Protein AF-A0A7U9MPV7-F1 (afdb_monomer_lite)

pLDDT: mean 78.68, std 13.9, range [36.34, 96.75]

Foldseek 3Di:
DDDPFDKDWDWDADPVRAIKIKIWTQADEDDPVNVVCCCCPPPNNPNPADWDWDDDDDDDDDPDHRTYMTIIGGDDQQFADPVPRHTDVVNVVVVLVVVLVVLVVQLVVLVVVLVVLQVVLVVCVVVVNNVVSVVSNVVRDPVSNVVSVVVNVVSPDDPVNVVVVVVVVVVVVVVVVVVVVVVVVVVVVVVVVVVVVVVVVVVVVVVPD

Radius of gyration: 36.29 Å; chains: 1; bounding box: 74×39×125 Å

Structure (mmCIF, N/CA/C/O backbone):
data_AF-A0A7U9MPV7-F1
#
_entry.id   AF-A0A7U9MPV7-F1
#
loop_
_atom_site.group_PDB
_atom_site.id
_atom_site.type_symbol
_atom_site.label_atom_id
_atom_site.label_alt_id
_atom_site.label_comp_id
_atom_site.label_asym_id
_atom_site.label_entity_id
_atom_site.label_seq_id
_atom_site.pdbx_PDB_ins_code
_atom_site.Cartn_x
_atom_site.Cartn_y
_atom_site.Cartn_z
_atom_site.occupancy
_atom_site.B_iso_or_equiv
_atom_site.auth_seq_id
_atom_site.auth_comp_id
_atom_site.auth_asym_id
_atom_site.auth_atom_id
_atom_site.pdbx_PDB_model_num
ATOM 1 N N . MET A 1 1 ? -8.892 25.957 40.495 1.00 36.34 1 MET A N 1
ATOM 2 C CA . MET A 1 1 ? -8.873 25.005 39.365 1.00 36.34 1 MET A CA 1
ATOM 3 C C . MET A 1 1 ? -9.305 23.658 39.923 1.00 36.34 1 MET A C 1
ATOM 5 O O . MET A 1 1 ? -8.669 23.204 40.865 1.00 36.34 1 MET A O 1
ATOM 9 N N . LYS A 1 2 ? -10.440 23.112 39.463 1.00 37.06 2 LYS A N 1
ATOM 10 C CA . LYS A 1 2 ? -10.963 21.802 39.897 1.00 37.06 2 LYS A CA 1
ATOM 11 C C . LYS A 1 2 ? -9.959 20.733 39.426 1.00 37.06 2 LYS A C 1
ATOM 13 O O . LYS A 1 2 ? -9.466 20.849 38.305 1.00 37.06 2 LYS A O 1
ATOM 18 N N . ALA A 1 3 ? -9.584 19.786 40.286 1.00 40.69 3 ALA A N 1
ATOM 19 C CA . ALA A 1 3 ? -8.724 18.669 39.885 1.00 40.69 3 ALA A CA 1
ATOM 20 C C . ALA A 1 3 ? -9.390 17.913 38.717 1.00 40.69 3 ALA A C 1
ATOM 22 O O . ALA A 1 3 ? -10.621 17.869 38.690 1.00 40.69 3 ALA A O 1
ATOM 23 N N . PRO A 1 4 ? -8.630 17.367 37.748 1.00 51.88 4 PRO A N 1
ATOM 24 C CA . PRO A 1 4 ? -9.229 16.567 36.687 1.00 51.88 4 PRO A CA 1
ATOM 25 C C . PRO A 1 4 ? -9.996 15.404 37.325 1.00 51.88 4 PRO A C 1
ATOM 27 O O . PRO A 1 4 ? -9.432 14.646 38.115 1.00 51.88 4 PRO A O 1
ATOM 30 N N . GLU A 1 5 ? -11.295 15.336 37.039 1.00 62.59 5 GLU A N 1
ATOM 31 C CA . GLU A 1 5 ? -12.202 14.314 37.561 1.00 62.59 5 GLU A CA 1
ATOM 32 C C . GLU A 1 5 ? -11.693 12.928 37.153 1.00 62.59 5 GLU A C 1
ATOM 34 O O . GLU A 1 5 ? -11.290 12.701 36.008 1.00 62.59 5 GLU A O 1
ATOM 39 N N . LYS A 1 6 ? -11.623 12.023 38.130 1.00 81.81 6 LYS A N 1
ATOM 40 C CA . LYS A 1 6 ? -10.971 10.725 37.987 1.00 81.81 6 LYS A CA 1
ATOM 41 C C . LYS A 1 6 ? -11.919 9.763 37.272 1.00 81.81 6 LYS A C 1
ATOM 43 O O . LYS A 1 6 ? -13.029 9.547 37.736 1.00 81.81 6 LYS A O 1
ATOM 48 N N . ILE A 1 7 ? -11.464 9.199 36.157 1.00 87.88 7 ILE A N 1
ATOM 49 C CA . ILE A 1 7 ? -12.150 8.090 35.485 1.00 87.88 7 ILE A CA 1
ATOM 50 C C . ILE A 1 7 ? -11.909 6.825 36.307 1.00 87.88 7 ILE A C 1
ATOM 52 O O . ILE A 1 7 ? -10.755 6.499 36.613 1.00 87.88 7 ILE A O 1
ATOM 56 N N . GLU A 1 8 ? -12.981 6.120 36.645 1.00 89.44 8 GLU A N 1
ATOM 57 C CA . GLU A 1 8 ? -12.922 4.787 37.239 1.00 89.44 8 GLU A CA 1
ATOM 58 C C . GLU A 1 8 ? -13.141 3.727 36.159 1.00 89.44 8 GLU A C 1
ATOM 60 O O . GLU A 1 8 ? -13.853 3.958 35.184 1.00 89.44 8 GLU A O 1
ATOM 65 N N . ALA A 1 9 ? -12.465 2.586 36.295 1.00 90.50 9 ALA A N 1
ATOM 66 C CA . ALA A 1 9 ? -12.463 1.533 35.288 1.00 90.50 9 ALA A CA 1
ATOM 67 C C . ALA A 1 9 ? -12.613 0.162 35.942 1.00 90.50 9 ALA A C 1
ATOM 69 O O . ALA A 1 9 ? -11.810 -0.206 36.805 1.00 90.50 9 ALA A O 1
ATOM 70 N N . VAL A 1 10 ? -13.613 -0.600 35.503 1.00 91.94 10 VAL A N 1
ATOM 71 C CA . VAL A 1 10 ? -13.922 -1.939 36.016 1.00 91.94 10 VAL A CA 1
ATOM 72 C C . VAL A 1 10 ? -14.094 -2.906 34.851 1.00 91.94 10 VAL A C 1
ATOM 74 O O . VAL A 1 10 ? -14.727 -2.587 33.847 1.00 91.94 10 VAL A O 1
ATOM 77 N N . TRP A 1 11 ? -13.499 -4.091 34.982 1.00 91.69 11 TRP A N 1
ATOM 78 C CA . TRP A 1 11 ? -13.757 -5.202 34.071 1.00 91.69 11 TRP A CA 1
ATOM 79 C C . TRP A 1 11 ? -15.030 -5.926 34.500 1.00 91.69 11 TRP A C 1
ATOM 81 O O . TRP A 1 11 ? -15.150 -6.302 35.666 1.00 91.69 11 TRP A O 1
ATOM 91 N N . ASP A 1 12 ? -15.936 -6.138 33.555 1.00 90.81 12 ASP A N 1
ATOM 92 C CA . ASP A 1 12 ? -17.212 -6.825 33.748 1.00 90.81 12 ASP A CA 1
ATOM 93 C C . ASP A 1 12 ? -17.495 -7.769 32.562 1.00 90.81 12 ASP A C 1
ATOM 95 O O . ASP A 1 12 ? -16.683 -7.886 31.634 1.00 90.81 12 ASP A O 1
ATOM 99 N N . GLN A 1 13 ? -18.628 -8.466 32.591 1.00 87.00 13 GLN A N 1
ATOM 100 C CA . GLN A 1 13 ? -19.101 -9.327 31.512 1.00 87.00 13 GLN A CA 1
ATOM 101 C C . GLN A 1 13 ? -20.482 -8.891 31.024 1.00 87.00 13 GLN A C 1
ATOM 103 O O . GLN A 1 13 ? -21.370 -8.567 31.811 1.00 87.00 13 GLN A O 1
ATOM 108 N N . ASP A 1 14 ? -20.674 -8.893 29.705 1.00 83.38 14 ASP A N 1
ATOM 109 C CA . ASP A 1 14 ? -22.000 -8.685 29.127 1.00 83.38 14 ASP A CA 1
ATOM 110 C C . ASP A 1 14 ? -22.883 -9.947 29.246 1.00 83.38 14 ASP A C 1
ATOM 112 O O . ASP A 1 14 ? -22.459 -11.008 29.703 1.00 83.38 14 ASP A O 1
ATOM 116 N N . ALA A 1 15 ? -24.135 -9.852 28.790 1.00 81.44 15 ALA A N 1
ATOM 117 C CA . ALA A 1 15 ? -25.084 -10.971 28.809 1.00 81.44 15 ALA A CA 1
ATOM 118 C C . ALA A 1 15 ? -24.680 -12.182 27.934 1.00 81.44 15 ALA A C 1
ATOM 120 O O . ALA A 1 15 ? -25.372 -13.199 27.954 1.00 81.44 15 ALA A O 1
ATOM 121 N N . HIS A 1 16 ? -23.611 -12.069 27.143 1.00 78.50 16 HIS A N 1
ATOM 122 C CA . HIS A 1 16 ? -23.072 -13.112 26.272 1.00 78.50 16 HIS A CA 1
ATOM 123 C C . HIS A 1 16 ? -21.675 -13.570 26.729 1.00 78.50 16 HIS A C 1
ATOM 125 O O . HIS A 1 16 ? -20.941 -14.155 25.933 1.00 78.50 16 HIS A O 1
ATOM 131 N N . ASP A 1 17 ? -21.304 -13.296 27.985 1.00 82.62 17 ASP A N 1
ATOM 132 C CA . ASP A 1 17 ? -20.004 -13.610 28.588 1.00 82.62 17 ASP A CA 1
ATOM 133 C C . ASP A 1 17 ? -18.800 -12.916 27.912 1.00 82.62 17 ASP A C 1
ATOM 135 O O . ASP A 1 17 ? -17.645 -13.312 28.108 1.00 82.62 17 ASP A O 1
ATOM 139 N N . ASN A 1 18 ? -19.026 -11.852 27.132 1.00 81.69 18 ASN A N 1
ATOM 140 C CA . ASN A 1 18 ? -17.938 -11.060 26.567 1.00 81.69 18 ASN A CA 1
ATOM 141 C C . ASN A 1 18 ? -17.334 -10.154 27.640 1.00 81.69 18 ASN A C 1
ATOM 143 O O . ASN A 1 18 ? -18.052 -9.453 28.350 1.00 81.69 18 ASN A O 1
ATOM 147 N N . SER A 1 19 ? -16.002 -10.108 27.699 1.00 85.94 19 SER A N 1
ATOM 148 C CA . SER A 1 19 ? -15.285 -9.188 28.586 1.00 85.94 19 SER A CA 1
ATOM 149 C C . SER A 1 19 ? -15.453 -7.740 28.119 1.00 85.94 19 SER A C 1
ATOM 151 O O . SER A 1 19 ? -15.096 -7.394 26.986 1.00 85.94 19 SER A O 1
ATOM 153 N N . ILE A 1 20 ? -15.973 -6.897 29.007 1.00 89.75 20 ILE A N 1
ATOM 154 C CA . ILE A 1 20 ? -16.192 -5.470 28.782 1.00 89.75 20 ILE A CA 1
ATOM 155 C C . ILE A 1 20 ? -15.434 -4.647 29.821 1.00 89.75 20 ILE A C 1
ATOM 157 O O . ILE A 1 20 ? -15.297 -5.028 30.981 1.00 89.75 20 ILE A O 1
ATOM 161 N N . LEU A 1 21 ? -14.934 -3.495 29.393 1.00 91.44 21 LEU A N 1
ATOM 162 C CA . LEU A 1 21 ? -14.358 -2.478 30.255 1.00 91.44 21 LEU A CA 1
ATOM 163 C C . LEU A 1 21 ? -15.383 -1.360 30.423 1.00 91.44 21 LEU A C 1
ATOM 165 O O . LEU A 1 21 ? -15.709 -0.657 29.465 1.00 91.44 21 LEU A O 1
ATOM 169 N N . VAL A 1 22 ? -15.879 -1.204 31.642 1.00 90.75 22 VAL A N 1
ATOM 170 C CA . VAL A 1 22 ? -16.811 -0.147 32.020 1.00 90.75 22 VAL A CA 1
ATOM 171 C C . VAL A 1 22 ? -16.001 1.027 32.553 1.00 90.75 22 VAL A C 1
ATOM 173 O O . VAL A 1 22 ? -15.231 0.873 33.501 1.00 90.75 22 VAL A O 1
ATOM 176 N N . LEU A 1 23 ? -16.137 2.184 31.906 1.00 90.94 23 LEU A N 1
ATOM 177 C CA . LEU A 1 23 ? -15.537 3.443 32.331 1.00 90.94 23 LEU A CA 1
ATOM 178 C C . LEU A 1 23 ? -16.618 4.360 32.885 1.00 90.94 23 LEU A C 1
ATOM 180 O O . LEU A 1 23 ? -17.604 4.620 32.198 1.00 90.94 23 LEU A O 1
ATOM 184 N N . GLU A 1 24 ? -16.400 4.888 34.082 1.00 89.00 24 GLU A N 1
ATOM 185 C CA . GLU A 1 24 ? -17.351 5.750 34.782 1.00 89.00 24 GLU A CA 1
ATOM 186 C C . GLU A 1 24 ? -16.712 7.070 35.200 1.00 89.00 24 GLU A C 1
ATOM 188 O O . GLU A 1 24 ? -15.524 7.146 35.538 1.00 89.00 24 GLU A O 1
ATOM 193 N N . LYS A 1 25 ? -17.526 8.126 35.169 1.00 88.00 25 LYS A N 1
ATOM 194 C CA . LYS A 1 25 ? -17.175 9.458 35.652 1.00 88.00 25 LYS A CA 1
ATOM 195 C C . LYS A 1 25 ? -18.312 9.989 36.518 1.00 88.00 25 LYS A C 1
ATOM 197 O O . LYS A 1 25 ? -19.427 10.123 36.028 1.00 88.00 25 LYS A O 1
ATOM 202 N N . GLU A 1 26 ? -18.012 10.309 37.777 1.00 79.12 26 GLU A N 1
ATOM 203 C CA . GLU A 1 26 ? -19.007 10.740 38.777 1.00 79.12 26 GLU A CA 1
ATOM 204 C C . GLU A 1 26 ? -19.672 12.089 38.445 1.00 79.12 26 GLU A C 1
ATOM 206 O O . GLU A 1 26 ? -20.834 12.314 38.762 1.00 79.12 26 GLU A O 1
ATOM 211 N N . GLU A 1 27 ? -18.954 13.012 37.800 1.00 75.81 27 GLU A N 1
ATOM 212 C CA . GLU A 1 27 ? -19.493 14.309 37.386 1.00 75.81 27 GLU A CA 1
ATOM 213 C C . GLU A 1 27 ? -19.060 14.639 35.952 1.00 75.81 27 GLU A C 1
ATOM 215 O O . GLU A 1 27 ? -17.905 14.471 35.571 1.00 75.81 27 GLU A O 1
ATOM 220 N N . GLY A 1 28 ? -19.993 15.139 35.140 1.00 81.50 28 GLY A N 1
ATOM 221 C CA . GLY A 1 28 ? -19.718 15.526 33.756 1.00 81.50 28 GLY A CA 1
ATOM 222 C C . GLY A 1 28 ? -19.733 14.363 32.760 1.00 81.50 28 GLY A C 1
ATOM 223 O O . GLY A 1 28 ? -20.088 13.238 33.086 1.00 81.50 28 GLY A O 1
ATOM 224 N N . LYS A 1 29 ? -19.391 14.670 31.503 1.00 84.38 29 LYS A N 1
ATOM 225 C CA . LYS A 1 29 ? -19.388 13.701 30.397 1.00 84.38 29 LYS A CA 1
ATOM 226 C C . LYS A 1 29 ? -17.989 13.163 30.131 1.00 84.38 29 LYS A C 1
ATOM 228 O O . LYS A 1 29 ? -17.007 13.890 30.316 1.00 84.38 29 LYS A O 1
ATOM 233 N N . LEU A 1 30 ? -17.915 11.918 29.676 1.00 86.94 30 LEU A N 1
ATOM 234 C CA . LEU A 1 30 ? -16.704 11.316 29.141 1.00 86.94 30 LEU A CA 1
ATOM 235 C C . LEU A 1 30 ? -16.494 11.820 27.710 1.00 86.94 30 LEU A C 1
ATOM 237 O O . LEU A 1 30 ? -17.411 11.844 26.886 1.00 86.94 30 LEU A O 1
ATOM 241 N N . SER A 1 31 ? -15.271 12.235 27.397 1.00 87.75 31 SER A N 1
ATOM 242 C CA . SER A 1 31 ? -14.870 12.584 26.034 1.00 87.75 31 SER A CA 1
ATOM 243 C C . SER A 1 31 ? -13.912 11.552 25.442 1.00 87.75 31 SER A C 1
ATOM 245 O O . SER A 1 31 ? -13.123 10.923 26.149 1.00 87.75 31 SER A O 1
ATOM 247 N N . LEU A 1 32 ? -13.913 11.435 24.107 1.00 87.06 32 LEU A N 1
ATOM 248 C CA . LEU A 1 32 ? -12.986 10.559 23.375 1.00 87.06 32 LEU A CA 1
ATOM 249 C C . LEU A 1 32 ? -11.515 10.834 23.728 1.00 87.06 32 LEU A C 1
ATOM 251 O O . LEU A 1 32 ? -10.714 9.906 23.797 1.00 87.06 32 LEU A O 1
ATOM 255 N N . ALA A 1 33 ? -11.154 12.102 23.951 1.00 86.69 33 ALA A N 1
ATOM 256 C CA . ALA A 1 33 ? -9.789 12.493 24.290 1.00 86.69 33 ALA A CA 1
ATOM 257 C C . ALA A 1 33 ? -9.395 12.046 25.707 1.00 86.69 33 ALA A C 1
ATOM 259 O O . ALA A 1 33 ? -8.297 11.523 25.899 1.00 86.69 33 ALA A O 1
ATOM 260 N N . GLU A 1 34 ? -10.286 12.220 26.689 1.00 88.62 34 GLU A N 1
ATOM 261 C CA . GLU A 1 34 ? -10.054 11.774 28.069 1.00 88.62 34 GLU A CA 1
ATOM 262 C C . GLU A 1 34 ? -9.944 10.249 28.143 1.00 88.62 34 GLU A C 1
ATOM 264 O O . GLU A 1 34 ? -8.966 9.732 28.683 1.00 88.62 34 GLU A O 1
ATOM 269 N N . VAL A 1 35 ? -10.894 9.533 27.535 1.00 89.56 35 VAL A N 1
ATOM 270 C CA . VAL A 1 35 ? -10.900 8.065 27.490 1.00 89.56 35 VAL A CA 1
ATOM 271 C C . VAL A 1 35 ? -9.673 7.537 26.745 1.00 89.56 35 VAL A C 1
ATOM 273 O O . VAL A 1 35 ? -8.989 6.647 27.238 1.00 89.56 35 VAL A O 1
ATOM 276 N N . GLY A 1 36 ? -9.322 8.123 25.597 1.00 88.06 36 GLY A N 1
ATOM 277 C CA . GLY A 1 36 ? -8.139 7.722 24.834 1.00 88.06 36 GLY A CA 1
ATOM 278 C C . GLY A 1 36 ? -6.831 7.900 25.611 1.00 88.06 36 GLY A C 1
ATOM 279 O O . GLY A 1 36 ? -5.960 7.030 25.563 1.00 88.06 36 GLY A O 1
ATOM 280 N N . ASN A 1 37 ? -6.694 8.995 26.363 1.00 88.69 37 ASN A N 1
ATOM 281 C CA . ASN A 1 37 ? -5.541 9.204 27.239 1.00 88.69 37 ASN A CA 1
ATOM 282 C C . ASN A 1 37 ? -5.534 8.217 28.411 1.00 88.69 37 ASN A C 1
ATOM 284 O O . ASN A 1 37 ? -4.478 7.674 28.736 1.00 88.69 37 ASN A O 1
ATOM 288 N N . PHE A 1 38 ? -6.697 7.951 29.011 1.00 90.06 38 PHE A N 1
ATOM 289 C CA . PHE A 1 38 ? -6.831 6.981 30.092 1.00 90.06 38 PHE A CA 1
ATOM 290 C C . PHE A 1 38 ? -6.376 5.586 29.648 1.00 90.06 38 PHE A C 1
ATOM 292 O O . PHE A 1 38 ? -5.495 5.002 30.272 1.00 90.06 38 PHE A O 1
ATOM 299 N N . LEU A 1 39 ? -6.899 5.081 28.529 1.00 90.19 39 LEU A N 1
ATOM 300 C CA . LEU A 1 39 ? -6.560 3.746 28.025 1.00 90.19 39 LEU A CA 1
ATOM 301 C C . LEU A 1 39 ? -5.060 3.602 27.722 1.00 90.19 39 LEU A C 1
ATOM 303 O O . LEU A 1 39 ? -4.460 2.567 27.996 1.00 90.19 39 LEU A O 1
ATOM 307 N N . ARG A 1 40 ? -4.421 4.655 27.199 1.00 87.56 40 ARG A N 1
ATOM 308 C CA . ARG A 1 40 ? -2.994 4.618 26.842 1.00 87.56 40 ARG A CA 1
ATOM 309 C C . ARG A 1 40 ? -2.056 4.684 28.040 1.00 87.56 40 ARG A C 1
ATOM 311 O O . ARG A 1 40 ? -1.005 4.046 28.012 1.00 87.56 40 ARG A O 1
ATOM 318 N N . TYR A 1 41 ? -2.387 5.494 29.043 1.00 86.00 41 TYR A N 1
ATOM 319 C CA . TYR A 1 41 ? -1.405 5.922 30.043 1.00 86.00 41 TYR A CA 1
ATOM 320 C C . TYR A 1 41 ? -1.775 5.561 31.482 1.00 86.00 41 TYR A C 1
ATOM 322 O O . TYR A 1 41 ? -0.887 5.493 32.334 1.00 86.00 41 TYR A O 1
ATOM 330 N N . SER A 1 42 ? -3.049 5.309 31.782 1.00 84.50 42 SER A N 1
ATOM 331 C CA . SER A 1 42 ? -3.470 4.984 33.144 1.00 84.50 42 SER A CA 1
ATOM 332 C C . SER A 1 42 ? -2.954 3.620 33.583 1.00 84.50 42 SER A C 1
ATOM 334 O O . SER A 1 42 ? -2.798 2.700 32.779 1.00 84.50 42 SER A O 1
ATOM 336 N N . HIS A 1 43 ? -2.699 3.488 34.889 1.00 81.94 43 HIS A N 1
ATOM 337 C CA . HIS A 1 43 ? -2.315 2.226 35.526 1.00 81.94 43 HIS A CA 1
ATOM 338 C C . HIS A 1 43 ? -1.182 1.493 34.778 1.00 81.94 43 HIS A C 1
ATOM 340 O O . HIS A 1 43 ? -1.282 0.297 34.501 1.00 81.94 43 HIS A O 1
ATOM 346 N N . ASN A 1 44 ? -0.125 2.231 34.415 1.00 80.56 44 ASN A N 1
ATOM 347 C CA . ASN A 1 44 ? 1.046 1.745 33.673 1.00 80.56 44 ASN A CA 1
ATOM 348 C C . ASN A 1 44 ? 0.711 1.060 32.333 1.00 80.56 44 ASN A C 1
ATOM 350 O O . ASN A 1 44 ? 1.401 0.129 31.924 1.00 80.56 44 ASN A O 1
ATOM 354 N N . GLY A 1 45 ? -0.348 1.510 31.652 1.00 80.44 45 GLY A N 1
ATOM 355 C CA . GLY A 1 45 ? -0.756 0.970 30.354 1.00 80.44 45 GLY A CA 1
ATOM 356 C C . GLY A 1 45 ? -1.488 -0.372 30.435 1.00 80.44 45 GLY A C 1
ATOM 357 O O . GLY A 1 45 ? -1.611 -1.056 29.425 1.00 80.44 45 GLY A O 1
ATOM 358 N N . SER A 1 46 ? -1.992 -0.761 31.610 1.00 85.31 46 SER A N 1
ATOM 359 C CA . SER A 1 46 ? -2.770 -2.00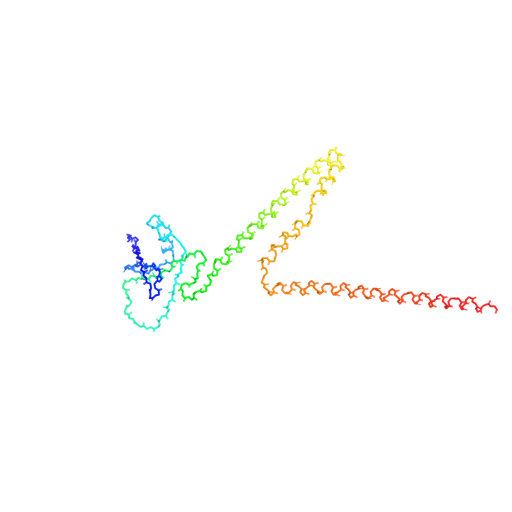2 31.784 1.00 85.31 46 SER A CA 1
ATOM 360 C C . SER A 1 46 ? -4.076 -2.039 30.980 1.00 85.31 46 SER A C 1
ATOM 362 O O . SER A 1 46 ? -4.574 -3.121 30.680 1.00 85.31 46 SER A O 1
ATOM 364 N N . PHE A 1 47 ? -4.596 -0.875 30.588 1.00 88.00 47 PHE A N 1
ATOM 365 C CA . PHE A 1 47 ? -5.772 -0.730 29.725 1.00 88.00 47 PHE A CA 1
ATOM 366 C C . PHE A 1 47 ? -5.412 -0.412 28.266 1.00 88.00 47 PHE A C 1
ATOM 368 O O . PHE A 1 47 ? -6.274 0.007 27.497 1.00 88.00 47 PHE A O 1
ATOM 375 N N . ASN A 1 48 ? -4.146 -0.568 27.869 1.00 87.94 48 ASN A N 1
ATOM 376 C CA . ASN A 1 48 ? -3.733 -0.294 26.498 1.00 87.94 48 ASN A CA 1
ATOM 377 C C . ASN A 1 48 ? -4.229 -1.408 25.563 1.00 87.94 48 ASN A C 1
ATOM 379 O O . ASN A 1 48 ? -4.009 -2.596 25.817 1.00 87.94 48 ASN A O 1
ATOM 383 N N . GLY A 1 49 ? -4.892 -1.022 24.476 1.00 86.75 49 GLY A N 1
ATOM 384 C CA . GLY A 1 49 ? -5.438 -1.946 23.490 1.00 86.75 49 GLY A CA 1
ATOM 385 C C . GLY A 1 49 ? -6.392 -1.276 22.507 1.00 86.75 49 GLY A C 1
ATOM 386 O O . GLY A 1 49 ? -6.630 -0.066 22.572 1.00 86.75 49 GLY A O 1
ATOM 387 N N . ASP A 1 50 ? -6.945 -2.095 21.616 1.00 84.75 50 ASP A N 1
ATOM 388 C CA . ASP A 1 50 ? -8.006 -1.699 20.696 1.00 84.75 50 ASP A CA 1
ATOM 389 C C . ASP A 1 50 ? -9.368 -1.948 21.349 1.00 84.75 50 ASP A C 1
ATOM 391 O O . ASP A 1 50 ? -9.616 -3.009 21.926 1.00 84.75 50 ASP A O 1
ATOM 395 N N . TYR A 1 51 ? -10.265 -0.968 21.247 1.00 86.31 51 TYR A N 1
ATOM 396 C CA . TYR A 1 51 ? -11.584 -1.033 21.867 1.00 86.31 51 TYR A CA 1
ATOM 397 C C . TYR A 1 51 ? -12.678 -0.596 20.896 1.00 86.31 51 TYR A C 1
ATOM 399 O O . TYR A 1 51 ? -12.496 0.330 20.105 1.00 86.31 51 TYR A O 1
ATOM 407 N N . VAL A 1 52 ? -13.839 -1.241 20.993 1.00 84.19 52 VAL A N 1
ATOM 408 C CA . VAL A 1 52 ? -15.061 -0.862 20.276 1.00 84.19 52 VAL A CA 1
ATOM 409 C C . VAL A 1 52 ? -16.114 -0.430 21.287 1.00 84.19 52 VAL A C 1
ATOM 411 O O . VAL A 1 52 ? -16.342 -1.114 22.281 1.00 84.19 52 VAL A O 1
ATOM 414 N N . ILE A 1 53 ? -16.776 0.693 21.015 1.00 84.94 53 ILE A N 1
ATOM 415 C CA . ILE A 1 53 ? -17.926 1.165 21.787 1.00 84.94 53 ILE A CA 1
ATOM 416 C C . ILE A 1 53 ? -19.216 0.879 21.014 1.00 84.94 53 ILE A C 1
ATOM 418 O O . ILE A 1 53 ? -19.335 1.218 19.835 1.00 84.94 53 ILE A O 1
ATOM 422 N N . ALA A 1 54 ? -20.185 0.245 21.674 1.00 70.75 54 ALA A N 1
ATOM 423 C CA . ALA A 1 54 ? -21.513 0.009 21.118 1.00 70.75 54 ALA A CA 1
ATOM 424 C C . ALA A 1 54 ? -22.477 1.077 21.650 1.00 70.75 54 ALA A C 1
ATOM 426 O O . ALA A 1 54 ? -22.929 1.009 22.790 1.00 70.75 54 ALA A O 1
ATOM 427 N N . ILE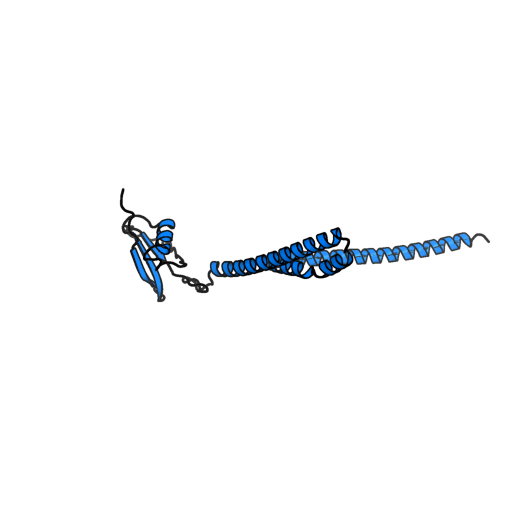 A 1 55 ? -22.782 2.082 20.827 1.00 69.88 55 ILE A N 1
ATOM 428 C CA . ILE A 1 55 ? -23.711 3.154 21.202 1.00 69.88 55 ILE A CA 1
ATOM 429 C C . ILE A 1 55 ? -25.132 2.711 20.844 1.00 69.88 55 ILE A C 1
ATOM 431 O O . ILE A 1 55 ? -25.559 2.813 19.695 1.00 69.88 55 ILE A O 1
ATOM 435 N N . CYS A 1 56 ? -25.867 2.209 21.834 1.00 56.41 56 CYS A N 1
ATOM 436 C CA . CYS A 1 56 ? -27.283 1.878 21.698 1.00 56.41 56 CYS A CA 1
ATOM 437 C C . CYS A 1 56 ? -28.141 3.092 22.063 1.00 56.41 56 CYS A C 1
ATOM 439 O O . CYS A 1 56 ? -28.327 3.399 23.238 1.00 56.41 56 CYS A O 1
ATOM 441 N N . THR A 1 57 ? -28.715 3.768 21.071 1.00 54.38 57 THR A N 1
ATOM 442 C CA . THR A 1 57 ? -29.707 4.822 21.310 1.00 54.38 57 THR A CA 1
ATOM 443 C C . THR A 1 57 ? -31.070 4.181 21.563 1.00 54.38 57 THR A C 1
ATOM 445 O O . THR A 1 57 ? -31.812 3.897 20.622 1.00 54.38 57 THR A O 1
ATOM 448 N N . LYS A 1 58 ? -31.407 3.904 22.825 1.00 50.06 58 LYS A N 1
ATOM 449 C CA . LYS A 1 58 ? -32.801 3.624 23.194 1.00 50.06 58 LYS A CA 1
ATOM 450 C C . LYS A 1 58 ? -33.514 4.956 23.426 1.00 50.06 58 LYS A C 1
ATOM 452 O O . LYS A 1 58 ? -33.059 5.765 24.227 1.00 50.06 58 LYS A O 1
ATOM 457 N N . GLU A 1 59 ? -34.622 5.182 22.728 1.00 46.91 59 GLU A N 1
ATOM 458 C CA . GLU A 1 59 ? -35.555 6.261 23.058 1.00 46.91 59 GLU A CA 1
ATOM 459 C C . GLU A 1 59 ? -36.460 5.776 24.204 1.00 46.91 59 GLU A C 1
ATOM 461 O O . GLU A 1 59 ? -37.329 4.931 23.995 1.00 46.91 59 GLU A O 1
ATOM 466 N N . GLY A 1 60 ? -36.225 6.246 25.433 1.00 47.06 60 GLY A N 1
ATOM 467 C CA . GLY A 1 60 ? -37.055 5.903 26.596 1.00 47.06 60 GLY A CA 1
ATOM 468 C C . GLY A 1 60 ? -36.378 6.216 27.934 1.00 47.06 60 GLY A C 1
ATOM 469 O O . GLY A 1 60 ? -35.291 5.721 28.190 1.00 47.06 60 GLY A O 1
ATOM 470 N N . GLN A 1 61 ? -37.032 7.067 28.729 1.00 47.62 61 GLN A N 1
ATOM 471 C CA . GLN A 1 61 ? -36.609 7.751 29.968 1.00 47.62 61 GLN A CA 1
ATOM 472 C C . GLN A 1 61 ? -35.961 6.900 31.078 1.00 47.62 61 GLN A C 1
ATOM 474 O O . GLN A 1 61 ? -36.373 5.771 31.300 1.00 47.62 61 GLN A O 1
ATOM 479 N N . GLU A 1 62 ? -35.080 7.530 31.867 1.00 47.69 62 GLU A N 1
ATOM 480 C CA . GLU A 1 62 ? -35.215 7.814 33.316 1.00 47.69 62 GLU A CA 1
ATOM 481 C C . GLU A 1 62 ? -34.117 8.835 33.705 1.00 47.69 62 GLU A C 1
ATOM 483 O O . GLU A 1 62 ? -33.235 9.096 32.887 1.00 47.69 62 GLU A O 1
ATOM 488 N N . GLU A 1 63 ? -34.248 9.532 34.843 1.00 50.00 63 GLU A N 1
ATOM 489 C CA . GLU A 1 63 ? -33.409 10.684 35.237 1.00 50.00 63 GLU A CA 1
ATOM 490 C C . GLU A 1 63 ? -31.930 10.498 34.877 1.00 50.00 63 GLU A C 1
ATOM 492 O O . GLU A 1 63 ? -31.332 9.479 35.215 1.00 50.00 63 GLU A O 1
ATOM 497 N N . ALA A 1 64 ? -31.354 11.481 34.170 1.00 49.00 64 ALA A N 1
ATOM 498 C CA . ALA A 1 64 ? -29.959 11.418 33.755 1.00 49.00 64 ALA A CA 1
ATOM 499 C C . ALA A 1 64 ? -29.089 11.174 35.002 1.00 49.00 64 ALA A C 1
ATOM 501 O O . ALA A 1 64 ? -29.096 12.032 35.893 1.00 49.00 64 ALA A O 1
ATOM 502 N N . PRO A 1 65 ? -28.386 10.029 35.101 1.00 56.06 65 PRO A N 1
ATOM 503 C CA . PRO A 1 65 ? -27.536 9.753 36.246 1.00 56.06 65 PRO A CA 1
ATOM 504 C C . PRO A 1 65 ? -26.518 10.883 36.404 1.00 56.06 65 PRO A C 1
ATOM 506 O O . PRO A 1 65 ? -26.107 11.520 35.429 1.00 56.06 65 PRO A O 1
ATOM 509 N N . GLN A 1 66 ? -26.133 11.169 37.645 1.00 55.56 66 GLN A N 1
ATOM 510 C CA . GLN A 1 66 ? -25.052 12.106 37.917 1.00 55.56 66 GLN A CA 1
ATOM 511 C C . GLN A 1 66 ? -23.756 11.471 37.394 1.00 55.56 66 GLN A C 1
ATOM 513 O O . GLN A 1 66 ? -23.215 10.577 38.034 1.00 55.56 66 GLN A O 1
ATOM 518 N N . GLY A 1 67 ? -23.343 11.859 36.182 1.00 71.38 67 GLY A N 1
ATOM 519 C CA . GLY A 1 67 ? -22.151 11.319 35.526 1.00 71.38 67 GLY A CA 1
ATOM 520 C C . GLY A 1 67 ? -22.367 10.822 34.095 1.00 71.38 67 GLY A C 1
ATOM 521 O O . GLY A 1 67 ? -23.384 11.106 33.458 1.00 71.38 67 GLY A O 1
ATOM 522 N N . ASP A 1 68 ? -21.377 10.092 33.583 1.00 83.38 68 ASP A N 1
ATOM 523 C CA . ASP A 1 68 ? -21.395 9.439 32.269 1.00 83.38 68 ASP A CA 1
ATOM 524 C C . ASP A 1 68 ? -20.651 8.099 32.338 1.00 83.38 68 ASP A C 1
ATOM 526 O O . ASP A 1 68 ? -19.664 7.960 33.067 1.00 83.38 68 ASP A O 1
ATOM 530 N N . GLN A 1 69 ? -21.134 7.118 31.578 1.00 86.19 69 GLN A N 1
ATOM 531 C CA . GLN A 1 69 ? -20.631 5.746 31.592 1.00 86.19 69 GLN A CA 1
ATOM 532 C C . GLN A 1 69 ? -20.444 5.242 30.163 1.00 86.19 69 GLN A C 1
ATOM 534 O O . GLN A 1 69 ? -21.357 5.306 29.338 1.00 86.19 69 GLN A O 1
ATOM 539 N N . TRP A 1 70 ? -19.257 4.721 29.861 1.00 89.81 70 TRP A N 1
ATOM 540 C CA . TRP A 1 70 ? -18.935 4.115 28.571 1.00 89.81 70 TRP A CA 1
ATOM 541 C C . TRP A 1 70 ? -18.613 2.635 28.748 1.00 89.81 70 TRP A C 1
ATOM 543 O O . TRP A 1 70 ? -17.780 2.269 29.573 1.00 89.81 70 TRP A O 1
ATOM 553 N N . VAL A 1 71 ? -19.228 1.787 27.923 1.00 88.50 71 VAL A N 1
ATOM 554 C CA . VAL A 1 71 ? -18.938 0.349 27.870 1.00 88.50 71 VAL A CA 1
ATOM 555 C C . VAL A 1 71 ? -18.081 0.057 26.644 1.00 88.50 71 VAL A C 1
ATOM 557 O O . VAL A 1 71 ? -18.501 0.285 25.506 1.00 88.50 71 VAL A O 1
ATOM 560 N N . LEU A 1 72 ? -16.869 -0.441 26.875 1.00 90.06 72 LEU A N 1
ATOM 561 C CA . LEU A 1 72 ? -15.876 -0.718 25.845 1.00 90.06 72 LEU A CA 1
ATOM 562 C C . LEU A 1 72 ? -15.624 -2.220 25.730 1.00 90.06 72 LEU A C 1
ATOM 564 O O . LEU A 1 72 ? -15.276 -2.880 26.702 1.00 90.06 72 LEU A O 1
ATOM 568 N N . TYR A 1 73 ? -15.707 -2.754 24.520 1.00 87.62 73 TYR A N 1
ATOM 569 C CA . TYR A 1 73 ? -15.312 -4.128 24.230 1.00 87.62 73 TYR A CA 1
ATOM 570 C C . TYR A 1 73 ? -13.853 -4.136 23.807 1.00 87.62 73 TYR A C 1
ATOM 572 O O . TYR A 1 73 ? -13.506 -3.477 22.824 1.00 87.62 73 TYR A O 1
ATOM 580 N N . LYS A 1 74 ? -13.002 -4.876 24.523 1.00 85.25 74 LYS A N 1
ATOM 581 C CA . LYS A 1 74 ? -11.615 -5.064 24.095 1.00 85.25 74 LYS A CA 1
ATOM 582 C C . LYS A 1 74 ? -11.589 -5.976 22.875 1.00 85.25 74 LYS A C 1
ATOM 584 O O . LYS A 1 74 ? -12.210 -7.037 22.869 1.00 85.25 74 LYS A O 1
ATOM 589 N N . VAL A 1 75 ? -10.868 -5.560 21.847 1.00 81.88 75 VAL A N 1
ATOM 590 C CA . VAL A 1 75 ? -10.756 -6.289 20.592 1.00 81.88 75 VAL A CA 1
ATOM 591 C C . VAL A 1 75 ? -9.322 -6.755 20.408 1.00 81.88 75 VAL A C 1
ATOM 593 O O . VAL A 1 75 ? -8.383 -5.972 20.510 1.00 81.88 75 VAL A O 1
ATOM 596 N N . GLU A 1 76 ? -9.169 -8.040 20.106 1.00 76.06 76 GLU A N 1
ATOM 597 C CA . GLU A 1 76 ? -7.882 -8.622 19.740 1.00 76.06 76 GLU A CA 1
ATOM 598 C C . GLU A 1 76 ? -7.759 -8.737 18.206 1.00 76.06 76 GLU A C 1
ATOM 600 O O . GLU A 1 76 ? -8.765 -8.950 17.513 1.00 76.06 76 GLU A O 1
ATOM 605 N N . PRO A 1 77 ? -6.541 -8.643 17.640 1.00 69.50 77 PRO A N 1
ATOM 606 C CA . PRO A 1 77 ? -6.320 -8.806 16.208 1.00 69.50 77 PRO A CA 1
ATOM 607 C C . PRO A 1 77 ? -6.894 -10.119 15.667 1.00 69.50 77 PRO A C 1
ATOM 609 O O . PRO A 1 77 ? -6.533 -11.211 16.100 1.00 69.50 77 PRO A O 1
ATOM 612 N N . GLY A 1 78 ? -7.791 -10.011 14.683 1.00 66.50 78 GLY A N 1
ATOM 613 C CA . GLY A 1 78 ? -8.456 -11.163 14.065 1.00 66.50 78 GLY A CA 1
ATOM 614 C C . GLY A 1 78 ? -9.729 -11.640 14.773 1.00 66.50 78 GLY A C 1
ATOM 615 O O . GLY A 1 78 ? -10.408 -12.517 14.233 1.00 66.50 78 GLY A O 1
ATOM 616 N N . ALA A 1 79 ? -10.097 -11.052 15.916 1.00 70.69 79 ALA A N 1
ATOM 617 C CA . ALA A 1 79 ? -11.384 -11.297 16.554 1.00 70.69 79 ALA A CA 1
ATOM 618 C C . ALA A 1 79 ? -12.548 -10.728 15.717 1.00 70.69 79 ALA A C 1
ATOM 620 O O . ALA A 1 79 ? -12.419 -9.725 15.005 1.00 70.69 79 ALA A O 1
ATOM 621 N N . GLY A 1 80 ? -13.700 -11.398 15.791 1.00 73.06 80 GLY A N 1
ATOM 622 C CA . GLY A 1 80 ? -14.950 -10.896 15.227 1.00 73.06 80 GLY A CA 1
ATOM 623 C C . GLY A 1 80 ? -15.497 -9.721 16.038 1.00 73.06 80 GLY A C 1
ATOM 624 O O . GLY A 1 80 ? -15.149 -9.522 17.198 1.00 73.06 80 GLY A O 1
ATOM 625 N N . CYS A 1 81 ? -16.374 -8.938 15.421 1.00 74.19 81 CYS A N 1
ATOM 626 C CA . CYS A 1 81 ? -17.116 -7.879 16.082 1.00 74.19 81 CYS A CA 1
ATOM 627 C C . CYS A 1 81 ? -17.899 -8.471 17.267 1.00 74.19 81 CYS A C 1
ATOM 629 O O . CYS A 1 81 ? -18.699 -9.380 17.042 1.00 74.19 81 CYS A O 1
ATOM 631 N N . PRO A 1 82 ? -17.752 -7.944 18.492 1.00 73.81 82 PRO A N 1
ATOM 632 C CA . PRO A 1 82 ? -18.444 -8.475 19.669 1.00 73.81 82 PRO A CA 1
ATOM 633 C C . PRO A 1 82 ? -19.972 -8.323 19.585 1.00 73.81 82 PRO A C 1
ATOM 635 O O . PRO A 1 82 ? -20.703 -9.033 20.259 1.00 73.81 82 PRO A O 1
ATOM 638 N N . VAL A 1 83 ? -20.469 -7.435 18.715 1.00 73.00 83 VAL A N 1
ATOM 639 C CA . VAL A 1 83 ? -21.909 -7.199 18.524 1.00 73.00 83 VAL A CA 1
ATOM 640 C C . VAL A 1 83 ? -22.529 -8.147 17.492 1.00 73.00 83 VAL A C 1
ATOM 642 O O . VAL A 1 83 ? -23.670 -8.567 17.649 1.00 73.00 83 VAL A O 1
ATOM 645 N N . CYS A 1 84 ? -21.821 -8.462 16.400 1.00 75.75 84 CYS A N 1
ATOM 646 C CA . CYS A 1 84 ? -22.408 -9.184 15.259 1.00 75.75 84 CYS A CA 1
ATOM 647 C C . CYS A 1 84 ? -21.564 -10.339 14.701 1.00 75.75 84 CYS A C 1
ATOM 649 O O . CYS A 1 84 ? -21.951 -10.950 13.710 1.00 75.75 84 CYS A O 1
ATOM 651 N N . GLY A 1 85 ? -20.396 -10.621 15.276 1.00 74.44 85 GLY A N 1
ATOM 652 C CA . GLY A 1 85 ? -19.489 -11.697 14.863 1.00 74.44 85 GLY A CA 1
ATOM 653 C C . GLY A 1 85 ? -18.737 -11.463 13.547 1.00 74.44 85 GLY A C 1
ATOM 654 O O . GLY A 1 85 ? -17.797 -12.194 13.243 1.00 74.44 85 GLY A O 1
ATOM 655 N N . ASN A 1 86 ? -19.096 -10.439 12.766 1.00 74.50 86 ASN A N 1
ATOM 656 C CA . ASN A 1 86 ? -18.425 -10.124 11.502 1.00 74.50 86 ASN A CA 1
ATOM 657 C C . ASN A 1 86 ? -16.973 -9.683 11.716 1.00 74.50 86 ASN A C 1
ATOM 659 O O . ASN A 1 86 ? -16.663 -9.031 12.709 1.00 74.50 86 ASN A O 1
ATOM 663 N N . LYS A 1 87 ? -16.084 -9.962 10.756 1.00 69.00 87 LYS A N 1
ATOM 664 C CA . LYS A 1 87 ? -14.701 -9.464 10.809 1.00 69.00 87 LYS A CA 1
ATOM 665 C C . LYS A 1 87 ? -14.675 -7.941 10.891 1.00 69.00 87 LYS A C 1
ATOM 667 O O . LYS A 1 87 ? -15.371 -7.259 10.138 1.00 69.00 87 LYS A O 1
ATOM 672 N N . LEU A 1 88 ? -13.855 -7.414 11.796 1.00 66.19 88 LEU A N 1
ATOM 673 C CA . LEU A 1 88 ? -13.711 -5.974 11.944 1.00 66.19 88 LEU A CA 1
ATOM 674 C C . LEU A 1 88 ? -12.914 -5.399 10.759 1.00 66.19 88 LEU A C 1
ATOM 676 O O . LEU A 1 88 ? -11.814 -5.880 10.467 1.00 66.19 88 LEU A O 1
ATOM 680 N N . PRO A 1 89 ? -13.431 -4.353 10.086 1.00 62.84 89 PRO A N 1
ATOM 681 C CA . PRO A 1 89 ? -12.849 -3.827 8.849 1.00 62.84 89 PRO A CA 1
ATOM 682 C C . PRO A 1 89 ? -11.442 -3.239 9.040 1.00 62.84 89 PRO A C 1
ATOM 684 O O . PRO A 1 89 ? -10.663 -3.181 8.090 1.00 62.84 89 PRO A O 1
ATOM 687 N N . PHE A 1 90 ? -11.090 -2.842 10.268 1.00 61.59 90 PHE A N 1
ATOM 688 C CA . PHE A 1 90 ? -9.775 -2.291 10.596 1.00 61.59 90 PHE A CA 1
ATOM 689 C C . PHE A 1 90 ? -8.636 -3.301 10.382 1.00 61.59 90 PHE A C 1
ATOM 691 O O . PHE A 1 90 ? -7.636 -2.966 9.747 1.00 61.59 90 PHE A O 1
ATOM 698 N N . TYR A 1 91 ? -8.798 -4.557 10.814 1.00 57.06 91 TYR A N 1
ATOM 699 C CA . TYR A 1 91 ? -7.747 -5.571 10.656 1.00 57.06 91 TYR A CA 1
ATOM 700 C C . TYR A 1 91 ? -7.587 -6.043 9.205 1.00 57.06 91 TYR A C 1
ATOM 702 O O . TYR A 1 91 ? -6.483 -6.389 8.783 1.00 57.06 91 TYR A O 1
ATOM 710 N N . GLU A 1 92 ? -8.654 -5.999 8.401 1.00 60.41 92 GLU A N 1
ATOM 711 C CA . GLU A 1 92 ? -8.545 -6.258 6.960 1.00 60.41 92 GLU A CA 1
ATOM 712 C C . GLU A 1 92 ? -7.778 -5.150 6.229 1.00 60.41 92 GLU A C 1
ATOM 714 O O . GLU A 1 92 ? -7.019 -5.434 5.298 1.00 60.41 92 GLU A O 1
ATOM 719 N N . ALA A 1 93 ? -7.957 -3.894 6.645 1.00 60.69 93 ALA A N 1
ATOM 720 C CA . ALA A 1 93 ? -7.208 -2.765 6.106 1.00 60.69 93 ALA A CA 1
ATOM 721 C C . ALA A 1 93 ? -5.730 -2.816 6.527 1.00 60.69 93 ALA A C 1
ATOM 723 O O . ALA A 1 93 ? -4.860 -2.659 5.672 1.00 60.69 93 ALA A O 1
ATOM 724 N N . ALA A 1 94 ? -5.441 -3.114 7.798 1.00 62.06 94 ALA A N 1
ATOM 725 C CA . ALA A 1 94 ? -4.076 -3.225 8.316 1.00 62.06 94 ALA A CA 1
ATOM 726 C C . ALA A 1 94 ? -3.249 -4.276 7.554 1.00 62.06 94 ALA A C 1
ATOM 728 O O . ALA A 1 94 ? -2.184 -3.960 7.027 1.00 62.06 94 ALA A O 1
ATOM 729 N N . GLY A 1 95 ? -3.790 -5.483 7.349 1.00 68.19 95 GLY A N 1
ATOM 730 C CA . GLY A 1 95 ? -3.079 -6.528 6.603 1.00 68.19 95 GLY A CA 1
ATOM 731 C C . GLY A 1 95 ? -2.820 -6.185 5.127 1.00 68.19 95 GLY A C 1
ATOM 732 O O . GLY A 1 95 ? -1.837 -6.647 4.548 1.00 68.19 95 GLY A O 1
ATOM 733 N N . LYS A 1 96 ? -3.677 -5.370 4.496 1.00 72.38 96 LYS A N 1
ATOM 734 C CA . LYS A 1 96 ? -3.436 -4.845 3.136 1.00 72.38 96 LYS A CA 1
ATOM 735 C C . LYS A 1 96 ? -2.327 -3.793 3.131 1.00 72.38 96 LYS A C 1
ATOM 737 O O . LYS A 1 96 ? -1.504 -3.781 2.219 1.00 72.38 96 LYS A O 1
ATOM 742 N N . ILE A 1 97 ? -2.295 -2.930 4.145 1.00 76.75 97 ILE A N 1
ATOM 743 C CA . ILE A 1 97 ? -1.263 -1.900 4.308 1.00 76.75 97 ILE A CA 1
ATOM 744 C C . ILE A 1 97 ? 0.112 -2.551 4.497 1.00 76.75 97 ILE A C 1
ATOM 746 O O . ILE A 1 97 ? 1.054 -2.166 3.809 1.00 76.75 97 ILE A O 1
ATOM 750 N N . ASP A 1 98 ? 0.223 -3.590 5.325 1.00 76.31 98 ASP A N 1
ATOM 751 C CA . ASP A 1 98 ? 1.495 -4.291 5.551 1.00 76.31 98 ASP A CA 1
ATOM 752 C C . ASP A 1 98 ? 2.052 -4.930 4.271 1.00 76.31 98 ASP A C 1
ATOM 754 O O . ASP A 1 98 ? 3.245 -4.810 3.974 1.00 76.31 98 ASP A O 1
ATOM 758 N N . ARG A 1 99 ? 1.188 -5.552 3.454 1.00 80.44 99 ARG A N 1
ATOM 759 C CA . ARG A 1 99 ? 1.590 -6.094 2.144 1.00 80.44 99 ARG A CA 1
ATOM 760 C C . ARG A 1 99 ? 2.095 -5.001 1.205 1.00 80.44 99 ARG A C 1
ATOM 762 O O . ARG A 1 99 ? 3.136 -5.181 0.572 1.00 80.44 99 ARG A O 1
ATOM 769 N N . LYS A 1 100 ? 1.420 -3.849 1.163 1.00 82.25 100 LYS A N 1
ATOM 770 C CA . LYS A 1 100 ? 1.868 -2.688 0.379 1.00 82.25 100 LYS A CA 1
ATOM 771 C C . LYS A 1 100 ? 3.198 -2.130 0.866 1.00 82.25 100 LYS A C 1
ATOM 773 O O . LYS A 1 100 ? 4.054 -1.822 0.045 1.00 82.25 100 LYS A O 1
ATOM 778 N N . ILE A 1 101 ? 3.403 -2.030 2.177 1.00 84.62 101 ILE A N 1
ATOM 779 C CA . ILE A 1 101 ? 4.689 -1.603 2.743 1.00 84.62 101 ILE A CA 1
ATOM 780 C C . ILE A 1 101 ? 5.799 -2.559 2.291 1.00 84.62 101 ILE A C 1
ATOM 782 O O . ILE A 1 101 ? 6.874 -2.109 1.898 1.00 84.62 101 ILE A O 1
ATOM 786 N N . GLY A 1 102 ? 5.537 -3.868 2.294 1.00 86.31 102 GLY A N 1
ATOM 787 C CA . GLY A 1 102 ? 6.464 -4.868 1.762 1.00 86.31 102 GLY A CA 1
ATOM 788 C C . GLY A 1 102 ? 6.787 -4.653 0.280 1.00 86.31 102 GLY A C 1
ATOM 789 O O . GLY A 1 102 ? 7.956 -4.665 -0.098 1.00 86.31 102 GLY A O 1
ATOM 790 N N . LEU A 1 103 ? 5.770 -4.404 -0.546 1.00 89.06 103 LEU A N 1
ATOM 791 C CA . LEU A 1 103 ? 5.923 -4.116 -1.976 1.00 89.06 103 LEU A CA 1
ATOM 792 C C . LEU A 1 103 ? 6.754 -2.864 -2.247 1.00 89.06 103 LEU A C 1
ATOM 794 O O . LEU A 1 103 ? 7.687 -2.909 -3.046 1.00 89.06 103 LEU A O 1
ATOM 798 N N . ILE A 1 104 ? 6.457 -1.774 -1.541 1.00 87.50 104 ILE A N 1
ATOM 799 C CA . ILE A 1 104 ? 7.188 -0.511 -1.664 1.00 87.50 104 ILE A CA 1
ATOM 800 C C . ILE A 1 104 ? 8.662 -0.723 -1.325 1.00 87.50 104 ILE A C 1
ATOM 802 O O . ILE A 1 104 ? 9.520 -0.280 -2.079 1.00 87.50 104 ILE A O 1
ATOM 806 N N . LYS A 1 105 ? 8.969 -1.457 -0.248 1.00 91.00 105 LYS A N 1
ATOM 807 C CA . LYS A 1 105 ? 10.356 -1.771 0.125 1.00 91.00 105 LYS A CA 1
ATOM 808 C C . LYS A 1 105 ? 11.087 -2.568 -0.955 1.00 91.00 105 LYS A C 1
ATOM 810 O O . LYS A 1 105 ? 12.247 -2.281 -1.228 1.00 91.00 105 LYS A O 1
ATOM 815 N N . ARG A 1 106 ? 10.424 -3.550 -1.582 1.00 92.25 106 ARG A N 1
ATOM 816 C CA . ARG A 1 106 ? 11.010 -4.307 -2.705 1.00 92.25 106 ARG A CA 1
ATOM 817 C C . ARG A 1 106 ? 11.282 -3.406 -3.906 1.00 92.25 106 ARG A C 1
ATOM 819 O O . ARG A 1 106 ? 12.348 -3.497 -4.498 1.00 92.25 106 ARG A O 1
ATOM 826 N N . MET A 1 107 ? 10.337 -2.529 -4.239 1.00 90.94 107 MET A N 1
ATOM 827 C CA . MET A 1 107 ? 10.480 -1.604 -5.362 1.00 90.94 107 MET A CA 1
ATOM 828 C C . MET A 1 107 ? 11.585 -0.571 -5.115 1.00 90.94 107 MET A C 1
ATOM 830 O O . MET A 1 107 ? 12.365 -0.298 -6.016 1.00 90.94 107 MET A O 1
ATOM 834 N N . GLN A 1 108 ? 11.699 -0.053 -3.889 1.00 89.31 108 GLN A N 1
ATOM 835 C CA . GLN A 1 108 ? 12.804 0.821 -3.485 1.00 89.31 108 GLN A CA 1
ATOM 836 C C . GLN A 1 108 ? 14.155 0.116 -3.624 1.00 89.31 108 GLN A C 1
ATOM 838 O O . GLN A 1 108 ? 15.039 0.652 -4.277 1.00 89.31 108 GLN A O 1
ATOM 843 N N . ALA A 1 109 ? 14.282 -1.109 -3.106 1.00 93.31 109 ALA A N 1
ATOM 844 C CA . ALA A 1 109 ? 15.521 -1.879 -3.212 1.00 93.31 109 ALA A CA 1
ATOM 845 C C . ALA A 1 109 ? 15.933 -2.153 -4.671 1.00 93.31 109 ALA A C 1
ATOM 847 O O . ALA A 1 109 ? 17.114 -2.087 -4.997 1.00 93.31 109 ALA A O 1
ATOM 848 N N . GLU A 1 110 ? 14.968 -2.430 -5.552 1.00 94.06 110 GLU A N 1
ATOM 849 C CA . GLU A 1 110 ? 15.226 -2.607 -6.986 1.00 94.06 110 GLU A CA 1
ATOM 850 C C . GLU A 1 110 ? 15.684 -1.302 -7.655 1.00 94.06 110 GLU A C 1
ATOM 852 O O . GLU A 1 110 ? 16.616 -1.316 -8.459 1.00 94.06 110 GLU A O 1
ATOM 857 N N . MET A 1 111 ? 15.073 -0.160 -7.316 1.00 92.81 111 MET A N 1
ATOM 858 C CA . MET A 1 111 ? 15.529 1.131 -7.842 1.00 92.81 111 MET A CA 1
ATOM 859 C C . MET A 1 111 ? 16.928 1.496 -7.344 1.00 92.81 111 MET A C 1
ATOM 861 O O . MET A 1 111 ? 17.734 1.981 -8.132 1.00 92.81 111 MET A O 1
ATOM 865 N N . ASP A 1 112 ? 17.226 1.243 -6.069 1.00 94.88 112 ASP A N 1
ATOM 866 C CA . ASP A 1 112 ? 18.547 1.499 -5.492 1.00 94.88 112 ASP A CA 1
ATOM 867 C C . ASP A 1 112 ? 19.618 0.638 -6.180 1.00 94.88 112 ASP A C 1
ATOM 869 O O . ASP A 1 112 ? 20.683 1.137 -6.543 1.00 94.88 112 ASP A O 1
ATOM 873 N N . HIS A 1 113 ? 19.317 -0.641 -6.435 1.00 94.12 113 HIS A N 1
ATOM 874 C CA . HIS A 1 113 ? 20.208 -1.536 -7.171 1.00 94.12 113 HIS A CA 1
ATOM 875 C C . HIS A 1 113 ? 20.484 -1.035 -8.596 1.00 94.12 113 HIS A C 1
ATOM 877 O O . HIS A 1 113 ? 21.636 -0.994 -9.026 1.00 94.12 113 HIS A O 1
ATOM 883 N N . ARG A 1 114 ? 19.444 -0.608 -9.321 1.00 94.12 114 ARG A N 1
ATOM 884 C CA . ARG A 1 114 ? 19.583 -0.034 -10.668 1.00 94.12 114 ARG A CA 1
ATOM 885 C C . ARG A 1 114 ? 20.400 1.243 -10.670 1.00 94.12 114 ARG A C 1
ATOM 887 O O . ARG A 1 114 ? 21.291 1.368 -11.501 1.00 94.12 114 ARG A O 1
ATOM 894 N N . ALA A 1 115 ? 20.148 2.142 -9.724 1.00 94.00 115 ALA A N 1
ATOM 895 C CA . ALA A 1 115 ? 20.912 3.375 -9.588 1.00 94.00 115 ALA A CA 1
ATOM 896 C C . ALA A 1 115 ? 22.408 3.085 -9.376 1.00 94.00 115 ALA A C 1
ATOM 898 O O . ALA A 1 115 ? 23.251 3.693 -10.031 1.00 94.00 115 ALA A O 1
ATOM 899 N N . GLU A 1 116 ? 22.743 2.103 -8.531 1.00 95.31 116 GLU A N 1
ATOM 900 C CA . GLU A 1 116 ? 24.129 1.674 -8.313 1.00 95.31 116 GLU A CA 1
ATOM 901 C C . GLU A 1 116 ? 24.766 1.095 -9.590 1.00 95.31 116 GLU A C 1
ATOM 903 O O . GLU A 1 116 ? 25.928 1.368 -9.907 1.00 95.31 116 GLU A O 1
ATOM 908 N N . VAL A 1 117 ? 24.016 0.279 -10.330 1.00 95.62 117 VAL A N 1
ATOM 909 C CA . VAL A 1 117 ? 24.467 -0.326 -11.590 1.00 95.62 117 VAL A CA 1
ATOM 910 C C . VAL A 1 117 ? 24.687 0.740 -12.667 1.00 95.62 117 VAL A C 1
ATOM 912 O O . VAL A 1 117 ? 25.717 0.724 -13.342 1.00 95.62 117 VAL A O 1
ATOM 915 N N . GLU A 1 118 ? 23.764 1.690 -12.798 1.00 93.69 118 GLU A N 1
ATOM 916 C CA . GLU A 1 118 ? 23.850 2.811 -13.734 1.00 93.69 118 GLU A CA 1
ATOM 917 C C . GLU A 1 118 ? 25.035 3.726 -13.414 1.00 93.69 118 GLU A C 1
ATOM 919 O O . GLU A 1 118 ? 25.795 4.074 -14.317 1.00 93.69 118 GLU A O 1
ATOM 924 N N . GLU A 1 119 ? 25.258 4.065 -12.142 1.00 96.75 119 GLU A N 1
ATOM 925 C CA . GLU A 1 119 ? 26.393 4.893 -11.720 1.00 96.75 119 GLU A CA 1
ATOM 926 C C . GLU A 1 119 ? 27.733 4.240 -12.090 1.00 96.75 119 GLU A C 1
ATOM 928 O O . GLU A 1 119 ? 28.607 4.874 -12.692 1.00 96.75 119 GLU A O 1
ATOM 933 N N . LYS A 1 120 ? 27.877 2.937 -11.822 1.00 95.38 120 LYS A N 1
ATOM 934 C CA . LYS A 1 120 ? 29.066 2.165 -12.214 1.00 95.38 120 LYS A CA 1
ATOM 935 C C . LYS A 1 120 ? 29.223 2.080 -13.731 1.00 95.38 120 LYS A C 1
ATOM 937 O O . LYS A 1 120 ? 30.340 2.193 -14.235 1.00 95.38 120 LYS A O 1
ATOM 942 N N . ALA A 1 121 ? 28.129 1.906 -14.470 1.00 94.81 121 ALA A N 1
ATOM 943 C CA . ALA A 1 121 ? 28.163 1.886 -15.929 1.00 94.81 121 ALA A CA 1
ATOM 944 C C . ALA A 1 121 ? 28.617 3.241 -16.497 1.00 94.81 121 ALA A C 1
ATOM 946 O O . ALA A 1 121 ? 29.461 3.273 -17.393 1.00 94.81 121 ALA A O 1
ATOM 947 N N . VAL A 1 122 ? 28.137 4.358 -15.939 1.00 95.81 122 VAL A N 1
ATOM 948 C CA . VAL A 1 122 ? 28.594 5.710 -16.298 1.00 95.81 122 VAL A CA 1
ATOM 949 C C . VAL A 1 122 ? 30.092 5.853 -16.047 1.00 95.81 122 VAL A C 1
ATOM 951 O O . VAL A 1 122 ? 30.811 6.323 -16.931 1.00 95.81 122 VAL A O 1
ATOM 954 N N . GLN A 1 123 ? 30.591 5.391 -14.898 1.00 96.56 123 GLN A N 1
ATOM 955 C CA . GLN A 1 123 ? 32.022 5.423 -14.607 1.00 96.56 123 GLN A CA 1
ATOM 956 C C . GLN A 1 123 ? 32.832 4.630 -15.649 1.00 96.56 123 GLN A C 1
ATOM 958 O O . GLN A 1 123 ? 33.768 5.169 -16.244 1.00 96.56 123 GLN A O 1
ATOM 963 N N . LEU A 1 124 ? 32.430 3.393 -15.955 1.00 96.12 124 LEU A N 1
ATOM 964 C CA . LEU A 1 124 ? 33.082 2.561 -16.974 1.00 96.12 124 LEU A CA 1
ATOM 965 C C . LEU A 1 124 ? 33.079 3.226 -18.359 1.00 96.12 124 LEU A C 1
ATOM 967 O O . LEU A 1 124 ? 34.076 3.165 -19.079 1.00 96.12 124 LEU A O 1
ATOM 971 N N . ILE A 1 125 ? 31.994 3.913 -18.723 1.00 94.88 125 ILE A N 1
ATOM 972 C CA . ILE A 1 125 ? 31.905 4.682 -19.970 1.00 94.88 125 ILE A CA 1
ATOM 973 C C . ILE A 1 125 ? 32.916 5.832 -19.975 1.00 94.88 125 ILE A C 1
ATOM 975 O O . ILE A 1 125 ? 33.599 6.022 -20.982 1.00 94.88 125 ILE A O 1
ATOM 979 N N . THR A 1 126 ? 33.055 6.576 -18.872 1.00 95.88 126 THR A N 1
ATOM 980 C CA . THR A 1 126 ? 34.036 7.676 -18.782 1.00 95.88 126 THR A CA 1
ATOM 981 C C . THR A 1 126 ? 35.486 7.196 -18.839 1.00 95.88 126 THR A C 1
ATOM 983 O O . THR A 1 126 ? 36.348 7.909 -19.346 1.00 95.88 126 THR A O 1
ATOM 986 N N . GLU A 1 127 ? 35.749 5.966 -18.395 1.00 96.31 127 GLU A N 1
ATOM 987 C CA . GLU A 1 127 ? 37.052 5.296 -18.485 1.00 96.31 127 GLU A CA 1
ATOM 988 C C . GLU A 1 127 ? 37.315 4.669 -19.873 1.00 96.31 127 GLU A C 1
ATOM 990 O O . GLU A 1 127 ? 38.378 4.090 -20.099 1.00 96.31 127 GLU A O 1
ATOM 995 N N . GLY A 1 128 ? 36.366 4.762 -20.815 1.00 95.06 128 GLY A N 1
ATOM 996 C CA . GLY A 1 128 ? 36.461 4.169 -22.156 1.00 95.06 128 GLY A CA 1
ATOM 997 C C . GLY A 1 128 ? 36.202 2.656 -22.206 1.00 95.06 128 GLY A C 1
ATOM 998 O O . GLY A 1 128 ? 36.386 2.024 -23.248 1.00 95.06 128 GLY A O 1
ATOM 999 N N . ARG A 1 129 ? 35.750 2.050 -21.101 1.00 95.44 129 ARG A N 1
ATOM 1000 C CA . ARG A 1 129 ? 35.476 0.609 -20.944 1.00 95.44 129 ARG A CA 1
ATOM 1001 C C . ARG A 1 129 ? 34.027 0.276 -21.306 1.00 95.44 129 ARG A C 1
ATOM 1003 O O . ARG A 1 129 ? 33.265 -0.275 -20.517 1.00 95.44 129 ARG A O 1
ATOM 1010 N N . HIS A 1 130 ? 33.634 0.615 -22.531 1.00 93.25 130 HIS A N 1
ATOM 1011 C CA . HIS A 1 130 ? 32.239 0.518 -22.976 1.00 93.25 130 HIS A CA 1
ATOM 1012 C C . HIS A 1 130 ? 31.678 -0.914 -22.981 1.00 93.25 130 HIS A C 1
ATOM 1014 O O . HIS A 1 130 ? 30.500 -1.097 -22.695 1.00 93.25 130 HIS A O 1
ATOM 1020 N N . GLY A 1 131 ? 32.501 -1.928 -23.277 1.00 93.94 131 GLY A N 1
ATOM 1021 C CA . GLY A 1 131 ? 32.057 -3.329 -23.281 1.00 93.94 131 GLY A CA 1
ATOM 1022 C C . GLY A 1 131 ? 31.598 -3.808 -21.901 1.00 93.94 131 GLY A C 1
ATOM 1023 O O . GLY A 1 131 ? 30.523 -4.385 -21.775 1.00 93.94 131 GLY A O 1
ATOM 1024 N N . GLU A 1 132 ? 32.364 -3.478 -20.861 1.00 94.19 132 GLU A N 1
ATOM 1025 C CA . GLU A 1 132 ? 32.034 -3.831 -19.475 1.00 94.19 132 GLU A CA 1
ATOM 1026 C C . GLU A 1 132 ? 30.805 -3.068 -18.968 1.00 94.19 132 GLU A C 1
ATOM 1028 O O . GLU A 1 132 ? 29.991 -3.623 -18.237 1.00 94.19 132 GLU A O 1
ATOM 1033 N N . ALA A 1 133 ? 30.624 -1.814 -19.400 1.00 94.50 133 ALA A N 1
ATOM 1034 C CA . ALA A 1 133 ? 29.420 -1.046 -19.092 1.00 94.50 133 ALA A CA 1
ATOM 1035 C C . ALA A 1 133 ? 28.157 -1.698 -19.682 1.00 94.50 133 ALA A C 1
ATOM 1037 O O . ALA A 1 133 ? 27.129 -1.764 -19.015 1.00 94.50 133 ALA A O 1
ATOM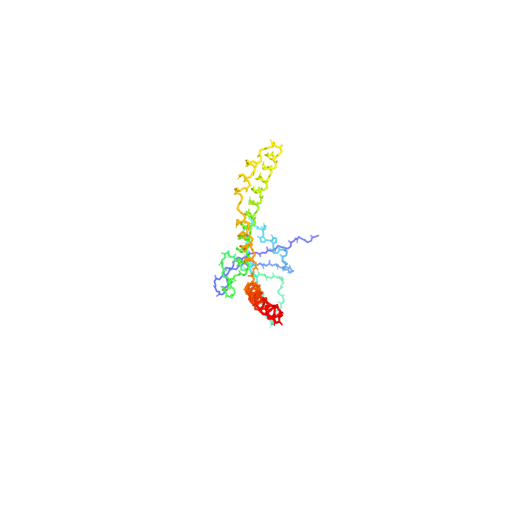 1038 N N . VAL A 1 134 ? 28.235 -2.211 -20.916 1.00 94.44 134 VAL A N 1
ATOM 1039 C CA . VAL A 1 134 ? 27.117 -2.912 -21.567 1.00 94.44 134 VAL A CA 1
ATOM 1040 C C . VAL A 1 134 ? 26.814 -4.237 -20.871 1.00 94.44 134 VAL A C 1
ATOM 1042 O O . VAL A 1 134 ? 25.649 -4.525 -20.608 1.00 94.44 134 VAL A O 1
ATOM 1045 N N . GLU A 1 135 ? 27.832 -5.035 -20.540 1.00 95.44 135 GLU A N 1
ATOM 1046 C CA . GLU A 1 135 ? 27.635 -6.280 -19.785 1.00 95.44 135 GLU A CA 1
ATOM 1047 C C . GLU A 1 135 ? 26.977 -6.024 -18.428 1.00 95.44 135 GLU A C 1
ATOM 1049 O O . GLU A 1 135 ? 26.043 -6.733 -18.058 1.00 95.44 135 GLU A O 1
ATOM 1054 N N . LEU A 1 136 ? 27.418 -4.981 -17.723 1.00 94.88 136 LEU A N 1
ATOM 1055 C CA . LEU A 1 136 ? 26.867 -4.588 -16.435 1.00 94.88 136 LEU A CA 1
ATOM 1056 C C . LEU A 1 136 ? 25.400 -4.141 -16.552 1.00 94.88 136 LEU A C 1
ATOM 1058 O O . LEU A 1 136 ? 24.563 -4.605 -15.782 1.00 94.88 136 LEU A O 1
ATOM 1062 N N . LEU A 1 137 ? 25.057 -3.307 -17.536 1.00 93.50 137 LEU A N 1
ATOM 1063 C CA . LEU A 1 137 ? 23.669 -2.882 -17.761 1.00 93.50 137 LEU A CA 1
ATOM 1064 C C . LEU A 1 137 ? 22.755 -4.048 -18.161 1.00 93.50 137 LEU A C 1
ATOM 1066 O O . LEU A 1 137 ? 21.609 -4.097 -17.727 1.00 93.50 137 LEU A O 1
ATOM 1070 N N . ASN A 1 138 ? 23.268 -5.028 -18.910 1.00 93.62 138 ASN A N 1
ATOM 1071 C CA . ASN A 1 138 ? 22.515 -6.228 -19.288 1.00 93.62 138 ASN A CA 1
ATOM 1072 C C . ASN A 1 138 ? 22.173 -7.145 -18.100 1.00 93.62 138 ASN A C 1
ATOM 1074 O O . ASN A 1 138 ? 21.405 -8.091 -18.269 1.00 93.62 138 ASN A O 1
ATOM 1078 N N . THR A 1 139 ? 22.729 -6.897 -16.909 1.00 92.81 139 THR A N 1
ATOM 1079 C CA . THR A 1 139 ? 22.314 -7.606 -15.689 1.00 92.81 139 THR A CA 1
ATOM 1080 C C . THR A 1 139 ? 20.972 -7.116 -15.140 1.00 92.81 139 THR A C 1
ATOM 1082 O O . THR A 1 139 ? 20.338 -7.841 -14.373 1.00 92.81 139 THR A O 1
ATOM 1085 N N . LEU A 1 140 ? 20.515 -5.924 -15.544 1.00 93.19 140 LEU A N 1
ATOM 1086 C CA . LEU A 1 140 ? 19.231 -5.371 -15.127 1.00 93.19 140 LEU A CA 1
ATOM 1087 C C . LEU A 1 140 ? 18.081 -6.032 -15.896 1.00 93.19 140 LEU A C 1
ATOM 1089 O O . LEU A 1 140 ? 18.029 -5.997 -17.123 1.00 93.19 140 LEU A O 1
ATOM 1093 N N . ASP A 1 141 ? 17.126 -6.601 -15.160 1.00 91.88 141 ASP A N 1
ATOM 1094 C CA . ASP A 1 141 ? 15.922 -7.219 -15.722 1.00 91.88 141 ASP A CA 1
ATOM 1095 C C . ASP A 1 141 ? 14.700 -6.306 -15.534 1.00 91.88 141 ASP A C 1
ATOM 1097 O O . ASP A 1 141 ? 14.134 -6.191 -14.442 1.00 91.88 141 ASP A O 1
ATOM 1101 N N . ASP A 1 142 ? 14.260 -5.660 -16.615 1.00 88.81 142 ASP A N 1
ATOM 1102 C CA . ASP A 1 142 ? 13.080 -4.778 -16.645 1.00 88.81 142 ASP A CA 1
ATOM 1103 C C . ASP A 1 142 ? 11.769 -5.479 -16.279 1.00 88.81 142 ASP A C 1
ATOM 1105 O O . ASP A 1 142 ? 10.825 -4.836 -15.804 1.00 88.81 142 ASP A O 1
ATOM 1109 N N . SER A 1 143 ? 11.712 -6.808 -16.391 1.00 89.31 143 SER A N 1
ATOM 1110 C CA . SER A 1 143 ? 10.547 -7.580 -15.964 1.00 89.31 143 SER A CA 1
ATOM 1111 C C . SER A 1 143 ? 10.359 -7.580 -14.442 1.00 89.31 143 SER A C 1
ATOM 1113 O O . SER A 1 143 ? 9.250 -7.824 -13.959 1.00 89.31 143 SER A O 1
ATOM 1115 N N . VAL A 1 144 ? 11.408 -7.301 -13.656 1.00 89.19 144 VAL A N 1
ATOM 1116 C CA . VAL A 1 144 ? 11.321 -7.206 -12.189 1.00 89.19 144 VAL A CA 1
ATOM 1117 C C . VAL A 1 144 ? 10.488 -5.991 -11.785 1.00 89.19 144 VAL A C 1
ATOM 1119 O O . VAL A 1 144 ? 9.513 -6.147 -11.046 1.00 89.19 144 VAL A O 1
ATOM 1122 N N . ILE A 1 145 ? 10.798 -4.808 -12.327 1.00 87.44 145 ILE A N 1
ATOM 1123 C CA . ILE A 1 145 ? 10.024 -3.585 -12.066 1.00 87.44 145 ILE A CA 1
ATOM 1124 C C . ILE A 1 145 ? 8.587 -3.740 -12.562 1.00 87.44 145 ILE A C 1
ATOM 1126 O O . ILE A 1 145 ? 7.655 -3.453 -11.810 1.00 87.44 145 ILE A O 1
ATOM 1130 N N . ALA A 1 146 ? 8.398 -4.246 -13.784 1.00 87.44 146 ALA A N 1
ATOM 1131 C CA . ALA A 1 146 ? 7.066 -4.408 -14.364 1.00 87.44 146 ALA A CA 1
ATOM 1132 C C . ALA A 1 146 ? 6.156 -5.295 -13.492 1.00 87.44 146 ALA A C 1
ATOM 1134 O O . ALA A 1 146 ? 4.993 -4.960 -13.261 1.00 87.44 146 ALA A O 1
ATOM 1135 N N . ARG A 1 147 ? 6.693 -6.395 -12.944 1.00 88.25 147 ARG A N 1
ATOM 1136 C CA . ARG A 1 147 ? 5.949 -7.281 -12.033 1.00 88.25 147 ARG A CA 1
ATOM 1137 C C . ARG A 1 147 ? 5.616 -6.613 -10.703 1.00 88.25 147 ARG A C 1
ATOM 1139 O O . ARG A 1 147 ? 4.491 -6.752 -10.232 1.00 88.25 147 ARG A O 1
ATOM 1146 N N . LEU A 1 148 ? 6.567 -5.900 -10.097 1.00 87.81 148 LEU A N 1
ATOM 1147 C CA . LEU A 1 148 ? 6.345 -5.209 -8.821 1.00 87.81 148 LEU A CA 1
ATOM 1148 C C . LEU A 1 148 ? 5.295 -4.096 -8.951 1.00 87.81 148 LEU A C 1
ATOM 1150 O O . LEU A 1 148 ? 4.456 -3.942 -8.062 1.00 87.81 148 LEU A O 1
ATOM 1154 N N . GLN A 1 149 ? 5.306 -3.365 -10.068 1.00 84.19 149 GLN A N 1
ATOM 1155 C CA . GLN A 1 149 ? 4.299 -2.350 -10.382 1.00 84.19 149 GLN A CA 1
ATOM 1156 C C . GLN A 1 149 ? 2.911 -2.971 -10.578 1.00 84.19 149 GLN A C 1
ATOM 1158 O O . GLN A 1 149 ? 1.942 -2.491 -9.991 1.00 84.19 149 GLN A O 1
ATOM 1163 N N . GLU A 1 150 ? 2.803 -4.073 -11.328 1.00 86.00 150 GLU A N 1
ATOM 1164 C CA . GLU A 1 150 ? 1.523 -4.768 -11.510 1.00 86.00 150 GLU A CA 1
ATOM 1165 C C . GLU A 1 150 ? 0.973 -5.314 -10.180 1.00 86.00 150 GLU A C 1
ATOM 1167 O O . GLU A 1 150 ? -0.210 -5.134 -9.883 1.00 86.00 150 GLU A O 1
ATOM 1172 N N . GLU A 1 151 ? 1.817 -5.921 -9.338 1.00 85.12 151 GLU A N 1
ATOM 1173 C CA . GLU A 1 151 ? 1.411 -6.420 -8.016 1.00 85.12 151 GLU A CA 1
ATOM 1174 C C . GLU A 1 151 ? 0.866 -5.275 -7.143 1.00 85.12 151 GLU A C 1
ATOM 1176 O O . GLU A 1 151 ? -0.227 -5.391 -6.585 1.00 85.12 151 GLU A O 1
ATOM 1181 N N . PHE A 1 152 ? 1.556 -4.131 -7.112 1.00 83.56 152 PHE A N 1
ATOM 1182 C CA . PHE A 1 152 ? 1.121 -2.942 -6.375 1.00 83.56 152 PHE A CA 1
ATOM 1183 C C . PHE A 1 152 ? -0.226 -2.391 -6.863 1.00 83.56 152 PHE A C 1
ATOM 1185 O O . PHE A 1 152 ? -1.120 -2.129 -6.054 1.00 83.56 152 PHE A O 1
ATOM 1192 N N . GLU A 1 153 ? -0.411 -2.267 -8.178 1.00 80.06 153 GLU A N 1
ATOM 1193 C CA . GLU A 1 153 ? -1.661 -1.780 -8.766 1.00 80.06 153 GLU A CA 1
ATOM 1194 C C . GLU A 1 153 ? -2.835 -2.743 -8.552 1.00 80.06 153 GLU A C 1
ATOM 1196 O O . GLU A 1 153 ? -3.978 -2.309 -8.389 1.00 80.06 153 GLU A O 1
ATOM 1201 N N . THR A 1 154 ? -2.594 -4.057 -8.573 1.00 76.56 154 THR A N 1
ATOM 1202 C CA . THR A 1 154 ? -3.662 -5.040 -8.335 1.00 76.56 154 THR A CA 1
ATOM 1203 C C . THR A 1 154 ? -4.133 -5.081 -6.887 1.00 76.56 154 THR A C 1
ATOM 1205 O O . THR A 1 154 ? -5.297 -5.409 -6.653 1.00 76.56 154 THR A O 1
ATOM 1208 N N . GLU A 1 155 ? -3.278 -4.713 -5.933 1.00 67.06 155 GLU A N 1
ATOM 1209 C CA . GLU A 1 155 ? -3.630 -4.660 -4.511 1.00 67.06 155 GLU A CA 1
ATOM 1210 C C . GLU A 1 155 ? -4.517 -3.435 -4.179 1.00 67.06 155 GLU A C 1
ATOM 1212 O O . GLU A 1 155 ? -5.191 -3.413 -3.146 1.00 67.06 155 GLU A O 1
ATOM 1217 N N . GLU A 1 156 ? -4.561 -2.423 -5.060 1.00 56.28 156 GLU A N 1
ATOM 1218 C CA . GLU A 1 156 ? -5.443 -1.246 -4.960 1.00 56.28 156 GLU A CA 1
ATOM 1219 C C . GLU A 1 156 ? -6.805 -1.400 -5.626 1.00 56.28 156 GLU A C 1
ATOM 1221 O O . GLU A 1 156 ? -7.751 -0.694 -5.267 1.00 56.28 156 GLU A O 1
ATOM 1226 N N . GLU A 1 157 ? -6.938 -2.318 -6.576 1.00 58.34 157 GLU A N 1
ATOM 1227 C CA . GLU A 1 157 ? -8.159 -2.394 -7.359 1.00 58.34 157 GLU A CA 1
ATOM 1228 C C . GLU A 1 157 ? -9.326 -3.005 -6.596 1.00 58.34 157 GLU A C 1
ATOM 1230 O O . GLU A 1 157 ? -9.335 -4.176 -6.201 1.00 58.34 157 GLU A O 1
ATOM 1235 N N . SER A 1 158 ? -10.414 -2.241 -6.533 1.00 61.38 158 SER A N 1
ATOM 1236 C CA . SER A 1 158 ? -11.723 -2.832 -6.300 1.00 61.38 158 SER A CA 1
ATOM 1237 C C . SER A 1 158 ? -12.056 -3.841 -7.415 1.00 61.38 158 SER A C 1
ATOM 1239 O O . SER A 1 158 ? -11.629 -3.679 -8.565 1.00 61.38 158 SER A O 1
ATOM 1241 N N . PRO A 1 159 ? -12.902 -4.851 -7.142 1.00 53.16 159 PRO A N 1
ATOM 1242 C CA . PRO A 1 159 ? -13.342 -5.802 -8.165 1.00 53.16 159 PRO A CA 1
ATOM 1243 C C . PRO A 1 159 ? -13.929 -5.134 -9.421 1.00 53.16 159 PRO A C 1
ATOM 1245 O O . PRO A 1 159 ? -13.806 -5.672 -10.522 1.00 53.16 159 PRO A O 1
ATOM 1248 N N . ARG A 1 160 ? -14.539 -3.948 -9.266 1.00 55.88 160 ARG A N 1
ATOM 1249 C CA . ARG A 1 160 ? -15.069 -3.140 -10.373 1.00 55.88 160 ARG A CA 1
ATOM 1250 C C . ARG A 1 160 ? -13.957 -2.553 -11.237 1.00 55.88 160 ARG A C 1
ATOM 1252 O O . ARG A 1 160 ? -13.994 -2.743 -12.449 1.00 55.88 160 ARG A O 1
ATOM 1259 N N . GLN A 1 161 ? -12.959 -1.923 -10.620 1.00 63.72 161 GLN A N 1
ATOM 1260 C CA . GLN A 1 161 ? -11.809 -1.359 -11.334 1.00 63.72 161 GLN A CA 1
ATOM 1261 C C . GLN A 1 161 ? -11.035 -2.456 -12.076 1.00 63.72 161 GLN A C 1
ATOM 1263 O O . GLN A 1 161 ? -10.777 -2.323 -13.269 1.00 63.72 161 GLN A O 1
ATOM 1268 N N . ARG A 1 162 ? -10.833 -3.619 -11.440 1.00 66.06 162 ARG A N 1
ATOM 1269 C CA . ARG A 1 162 ? -10.197 -4.788 -12.071 1.00 66.06 162 ARG A CA 1
ATOM 1270 C C . ARG A 1 162 ? -10.938 -5.278 -13.315 1.00 66.06 162 ARG A C 1
ATOM 1272 O O . ARG A 1 162 ? -10.321 -5.638 -14.320 1.00 66.06 162 ARG A O 1
ATOM 1279 N N . ALA A 1 163 ? -12.269 -5.324 -13.258 1.00 61.34 163 ALA A N 1
ATOM 1280 C CA . ALA A 1 163 ? -13.093 -5.712 -14.400 1.00 61.34 163 ALA A CA 1
ATOM 1281 C C . ALA A 1 163 ? -13.028 -4.673 -15.531 1.00 61.34 163 ALA A C 1
ATOM 1283 O O . ALA A 1 163 ? -12.978 -5.039 -16.705 1.00 61.34 163 ALA A O 1
ATOM 1284 N N . GLU A 1 164 ? -12.989 -3.389 -15.186 1.00 71.81 164 GLU A N 1
ATOM 1285 C CA . GLU A 1 164 ? -12.877 -2.285 -16.136 1.00 71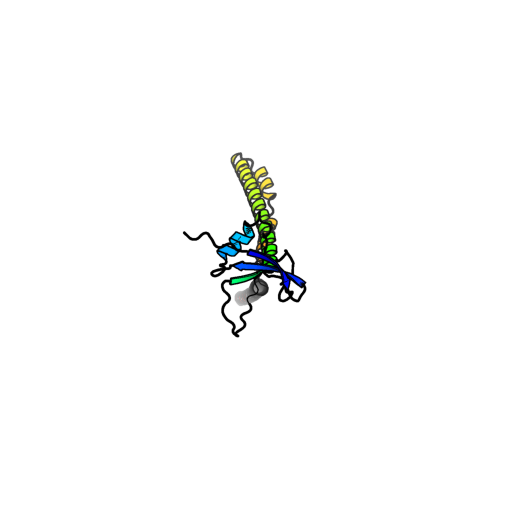.81 164 GLU A CA 1
ATOM 1286 C C . GLU A 1 164 ? -11.513 -2.265 -16.830 1.00 71.81 164 GLU A C 1
ATOM 1288 O O . GLU A 1 164 ? -11.457 -2.218 -18.058 1.00 71.81 164 GLU A O 1
ATOM 1293 N N . ARG A 1 165 ? -10.420 -2.470 -16.089 1.00 75.56 165 ARG A N 1
ATOM 1294 C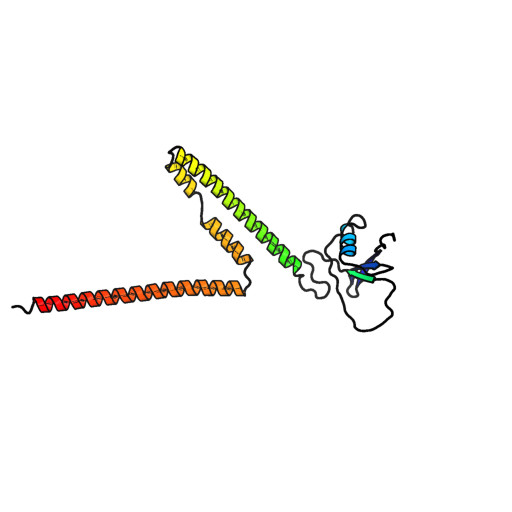 CA . ARG A 1 165 ? -9.072 -2.609 -16.654 1.00 75.56 165 ARG A CA 1
ATOM 1295 C C . ARG A 1 165 ? -8.979 -3.780 -17.633 1.00 75.56 165 ARG A C 1
ATOM 1297 O O . ARG A 1 165 ? -8.397 -3.644 -18.707 1.00 75.56 165 ARG A O 1
ATOM 1304 N N . ARG A 1 166 ? -9.595 -4.926 -17.308 1.00 74.75 166 ARG A N 1
ATOM 1305 C CA . ARG A 1 166 ? -9.680 -6.082 -18.223 1.00 74.75 166 ARG A CA 1
ATOM 1306 C C . ARG A 1 166 ? -10.447 -5.750 -19.499 1.00 74.75 166 ARG A C 1
ATOM 1308 O O . ARG A 1 166 ? -9.995 -6.117 -20.579 1.00 74.75 166 ARG A O 1
ATOM 1315 N N . ARG A 1 167 ? -11.571 -5.035 -19.388 1.00 71.56 167 ARG A N 1
ATOM 1316 C CA . ARG A 1 167 ? -12.337 -4.564 -20.554 1.00 71.56 167 ARG A CA 1
ATOM 1317 C C . ARG A 1 167 ? -11.519 -3.600 -21.405 1.00 71.56 167 ARG A C 1
ATOM 1319 O O . ARG A 1 167 ? -11.533 -3.727 -22.623 1.00 71.56 167 ARG A O 1
ATOM 1326 N N . GLN A 1 168 ? -10.771 -2.697 -20.776 1.00 79.94 168 GLN A N 1
ATOM 1327 C CA . GLN A 1 168 ? -9.918 -1.739 -21.471 1.00 79.94 168 GLN A CA 1
ATOM 1328 C C . GLN A 1 168 ? -8.786 -2.445 -22.228 1.00 79.94 168 GLN A C 1
ATOM 1330 O O . GLN A 1 168 ? -8.624 -2.214 -23.423 1.00 79.94 168 GLN A O 1
ATOM 1335 N N . LYS A 1 169 ? -8.066 -3.371 -21.572 1.00 80.44 169 LYS A N 1
ATOM 1336 C CA . LYS A 1 169 ? -7.034 -4.204 -22.217 1.00 80.44 169 LYS A CA 1
ATOM 1337 C C . LYS A 1 169 ? -7.618 -5.001 -23.391 1.00 80.44 169 LYS A C 1
ATOM 1339 O O . LYS A 1 169 ? -7.054 -4.982 -24.479 1.00 80.44 169 LYS A O 1
ATOM 1344 N N . ALA A 1 170 ? -8.778 -5.637 -23.204 1.00 79.88 170 ALA A N 1
ATOM 1345 C CA . ALA A 1 170 ? -9.457 -6.375 -24.269 1.00 79.88 170 ALA A CA 1
ATOM 1346 C C . ALA A 1 170 ? -9.852 -5.473 -25.448 1.00 79.88 170 ALA A C 1
ATOM 1348 O O . ALA A 1 170 ? -9.698 -5.877 -26.595 1.00 79.88 170 ALA A O 1
ATOM 1349 N N . LYS A 1 171 ? -10.310 -4.244 -25.182 1.00 85.06 171 LYS A N 1
ATOM 1350 C CA . LYS A 1 171 ? -10.675 -3.269 -26.217 1.00 85.06 171 LYS A CA 1
ATOM 1351 C C . LYS A 1 171 ? -9.470 -2.832 -27.050 1.00 85.06 171 LYS A C 1
ATOM 1353 O O . LYS A 1 171 ? -9.590 -2.746 -28.264 1.00 85.06 171 LYS A O 1
ATOM 1358 N N . VAL A 1 172 ? -8.319 -2.601 -26.415 1.00 85.38 172 VAL A N 1
ATOM 1359 C CA . VAL A 1 172 ? -7.070 -2.277 -27.126 1.00 85.38 172 VAL A CA 1
ATOM 1360 C C . VAL A 1 172 ? -6.662 -3.426 -28.043 1.00 85.38 172 VAL A C 1
ATOM 1362 O O . VAL A 1 172 ? -6.434 -3.195 -29.223 1.00 85.38 172 VAL A O 1
ATOM 1365 N N . ILE A 1 173 ? -6.649 -4.664 -27.535 1.00 82.19 173 ILE A N 1
ATOM 1366 C CA . ILE A 1 173 ? -6.336 -5.852 -28.346 1.00 82.19 173 ILE A CA 1
ATOM 1367 C C . ILE A 1 173 ? -7.297 -5.962 -29.534 1.00 82.19 173 ILE A C 1
ATOM 1369 O O . ILE A 1 173 ? -6.862 -6.200 -30.655 1.00 82.19 173 ILE A O 1
ATOM 1373 N N . LEU A 1 174 ? -8.596 -5.757 -29.305 1.00 81.19 174 LEU A N 1
ATOM 1374 C CA . LEU A 1 174 ? -9.599 -5.839 -30.364 1.00 81.19 174 LEU A CA 1
ATOM 1375 C C . LEU A 1 174 ? -9.386 -4.774 -31.448 1.00 81.19 174 LEU A C 1
ATOM 1377 O O . LEU A 1 174 ? -9.549 -5.074 -32.625 1.00 81.19 174 LEU A O 1
ATOM 1381 N N . ASN A 1 175 ? -9.013 -3.554 -31.055 1.00 81.25 175 ASN A N 1
ATOM 1382 C CA . ASN A 1 175 ? -8.712 -2.473 -31.989 1.00 81.25 175 ASN A CA 1
ATOM 1383 C C . ASN A 1 175 ? -7.468 -2.783 -32.826 1.00 81.25 175 ASN A C 1
ATOM 1385 O O . ASN A 1 175 ? -7.531 -2.650 -34.040 1.00 81.25 175 ASN A O 1
ATOM 1389 N N . VAL A 1 176 ? -6.385 -3.256 -32.199 1.00 81.06 176 VAL A N 1
ATOM 1390 C CA . VAL A 1 176 ? -5.155 -3.650 -32.909 1.00 81.06 176 VAL A CA 1
ATOM 1391 C C . VAL A 1 176 ? -5.456 -4.752 -33.925 1.00 81.06 176 VAL A C 1
ATOM 1393 O O . VAL A 1 176 ? -5.102 -4.633 -35.091 1.00 81.06 176 VAL A O 1
ATOM 1396 N N . LEU A 1 177 ? -6.202 -5.785 -33.523 1.00 78.25 177 LEU A N 1
ATOM 1397 C CA . LEU A 1 177 ? -6.601 -6.859 -34.436 1.00 78.25 177 LEU A CA 1
ATOM 1398 C C . LEU A 1 177 ? -7.503 -6.361 -35.576 1.00 78.25 177 LEU A C 1
ATOM 1400 O O . LEU A 1 177 ? -7.410 -6.862 -36.693 1.00 78.25 177 LEU A O 1
ATOM 1404 N N . ALA A 1 178 ? -8.384 -5.393 -35.316 1.00 74.38 178 ALA A N 1
ATOM 1405 C CA . ALA A 1 178 ? -9.222 -4.798 -36.353 1.00 74.38 178 ALA A CA 1
ATOM 1406 C C . ALA A 1 178 ? -8.397 -3.961 -37.343 1.00 74.38 178 ALA A C 1
ATOM 1408 O O . ALA A 1 178 ? -8.622 -4.058 -38.548 1.00 74.38 178 ALA A O 1
ATOM 1409 N N . GLU A 1 179 ? -7.433 -3.181 -36.853 1.00 72.69 179 GLU A N 1
ATOM 1410 C CA . GLU A 1 179 ? -6.482 -2.429 -37.679 1.00 72.69 179 GLU A CA 1
ATOM 1411 C C . GLU A 1 179 ? -5.638 -3.369 -38.549 1.00 72.69 179 GLU A C 1
ATOM 1413 O O . GLU A 1 179 ? -5.502 -3.128 -39.748 1.00 72.69 179 GLU A O 1
ATOM 1418 N N . ASP A 1 180 ? -5.163 -4.485 -37.993 1.00 73.00 180 ASP A N 1
ATOM 1419 C CA . ASP A 1 180 ? -4.418 -5.505 -38.735 1.00 73.00 180 ASP A CA 1
ATOM 1420 C C . ASP A 1 180 ? -5.268 -6.149 -39.842 1.00 73.00 180 ASP A C 1
ATOM 1422 O O . ASP A 1 180 ? -4.801 -6.311 -40.971 1.00 73.00 180 ASP A O 1
ATOM 1426 N N . VAL A 1 181 ? -6.538 -6.468 -39.566 1.00 68.31 181 VAL A N 1
ATOM 1427 C CA . VAL A 1 181 ? -7.468 -7.021 -40.569 1.00 68.31 181 VAL A CA 1
ATOM 1428 C C . VAL A 1 181 ? -7.765 -6.008 -41.678 1.00 68.31 181 VAL A C 1
ATOM 1430 O O . VAL A 1 181 ? -7.782 -6.377 -42.853 1.00 68.31 181 VAL A O 1
ATOM 1433 N N . ILE A 1 182 ? -7.963 -4.732 -41.334 1.00 64.19 182 ILE A N 1
ATOM 1434 C CA . ILE A 1 182 ? -8.181 -3.656 -42.313 1.00 64.19 182 ILE A CA 1
ATOM 1435 C C . ILE A 1 182 ? -6.933 -3.470 -43.187 1.00 64.19 182 ILE A C 1
ATOM 1437 O O . ILE A 1 182 ? -7.054 -3.410 -44.411 1.00 64.19 182 ILE A O 1
ATOM 1441 N N . ASN A 1 183 ? -5.741 -3.456 -42.587 1.00 64.75 183 ASN A N 1
ATOM 1442 C CA . ASN A 1 183 ? -4.474 -3.351 -43.314 1.00 64.75 183 ASN A CA 1
ATOM 1443 C C . ASN A 1 183 ? -4.230 -4.554 -44.237 1.00 64.75 183 ASN A C 1
ATOM 1445 O O . ASN A 1 183 ? -3.778 -4.378 -45.369 1.00 64.75 183 ASN A O 1
ATOM 1449 N N . MET A 1 184 ? -4.562 -5.775 -43.804 1.00 53.31 184 MET A N 1
ATOM 1450 C CA . MET A 1 184 ? -4.478 -6.961 -44.665 1.00 53.31 184 MET A CA 1
ATOM 1451 C C . MET A 1 184 ? -5.466 -6.902 -45.837 1.00 53.31 184 MET A C 1
ATOM 1453 O O . MET A 1 184 ? -5.107 -7.306 -46.944 1.00 53.31 184 MET A O 1
ATOM 1457 N N . ASN A 1 185 ? -6.682 -6.390 -45.620 1.00 66.62 185 ASN A N 1
ATOM 1458 C CA . ASN A 1 185 ? -7.678 -6.248 -46.683 1.00 66.62 185 ASN A CA 1
ATOM 1459 C C . ASN A 1 185 ? -7.255 -5.194 -47.720 1.00 66.62 185 ASN A C 1
ATOM 1461 O O . ASN A 1 185 ? -7.344 -5.438 -48.922 1.00 66.62 185 ASN A O 1
ATOM 1465 N N . TRP A 1 186 ? -6.707 -4.063 -47.267 1.00 58.12 186 TRP A N 1
ATOM 1466 C CA . TRP A 1 186 ? -6.202 -3.012 -48.154 1.00 58.12 186 TRP A CA 1
ATOM 1467 C C . TRP A 1 186 ? -5.021 -3.488 -49.015 1.00 58.12 186 TRP A C 1
ATOM 1469 O O . TRP A 1 186 ? -4.982 -3.222 -50.216 1.00 58.12 186 TRP A O 1
ATOM 1479 N N . ASN A 1 187 ? -4.101 -4.273 -48.439 1.00 61.12 187 ASN A N 1
ATOM 1480 C CA . ASN A 1 187 ? -2.985 -4.860 -49.188 1.00 61.12 187 ASN A CA 1
ATOM 1481 C C . ASN A 1 187 ? -3.446 -5.824 -50.297 1.00 61.12 187 ASN A C 1
ATOM 1483 O O . ASN A 1 187 ? -2.819 -5.876 -51.354 1.00 61.12 187 ASN A O 1
ATOM 1487 N N . GLN A 1 188 ? -4.538 -6.574 -50.097 1.00 62.56 188 GLN A N 1
ATOM 1488 C CA . GLN A 1 188 ? -5.090 -7.431 -51.154 1.00 62.56 188 GLN A CA 1
ATOM 1489 C C . GLN A 1 188 ? -5.724 -6.610 -52.281 1.00 62.56 188 GLN A C 1
ATOM 1491 O O . GLN A 1 188 ? -5.475 -6.887 -53.453 1.00 62.56 188 GLN A O 1
ATOM 1496 N N . GLU A 1 189 ? -6.509 -5.583 -51.955 1.00 67.06 189 GLU A N 1
ATOM 1497 C CA . GLU A 1 189 ? -7.140 -4.716 -52.959 1.00 67.06 189 GLU A CA 1
ATOM 1498 C C . GLU A 1 189 ? -6.099 -3.964 -53.811 1.00 67.06 189 GLU A C 1
ATOM 1500 O O . GLU A 1 189 ? -6.268 -3.830 -55.027 1.00 67.06 189 GLU A O 1
ATOM 1505 N N . GLU A 1 190 ? -4.975 -3.553 -53.217 1.00 73.62 190 GLU A N 1
ATOM 1506 C CA . GLU A 1 190 ? -3.877 -2.900 -53.936 1.00 73.62 190 GLU A CA 1
ATOM 1507 C C . GLU A 1 190 ? -3.170 -3.844 -54.931 1.00 73.62 190 GLU A C 1
ATOM 1509 O O . GLU A 1 190 ? -2.828 -3.434 -56.045 1.00 73.62 190 GLU A O 1
ATOM 1514 N N . GLU A 1 191 ? -2.985 -5.119 -54.576 1.00 72.62 191 GLU A N 1
ATOM 1515 C CA . GLU A 1 191 ? -2.447 -6.156 -55.471 1.00 72.62 191 GLU A CA 1
ATOM 1516 C C . GLU A 1 191 ? -3.377 -6.407 -56.673 1.00 72.62 191 GLU A C 1
ATOM 1518 O O . GLU A 1 191 ? -2.914 -6.453 -57.819 1.00 72.62 191 GLU A O 1
ATOM 1523 N N . TYR A 1 192 ? -4.694 -6.491 -56.443 1.00 69.31 192 TYR A N 1
ATOM 1524 C CA . TYR A 1 192 ? -5.687 -6.639 -57.515 1.00 69.31 192 TYR A CA 1
ATOM 1525 C C . TYR A 1 192 ? -5.711 -5.431 -58.457 1.00 69.31 192 TYR A C 1
ATOM 1527 O O . TYR A 1 192 ? -5.733 -5.607 -59.678 1.00 69.31 192 TYR A O 1
ATOM 1535 N N . LEU A 1 193 ? -5.651 -4.206 -57.925 1.00 73.81 193 LEU A N 1
ATOM 1536 C CA . LEU A 1 193 ? -5.589 -2.988 -58.739 1.00 73.81 193 LEU A CA 1
ATOM 1537 C C . LEU A 1 193 ? -4.300 -2.924 -59.566 1.00 73.81 193 LEU A C 1
ATOM 1539 O O . LEU A 1 193 ? -4.351 -2.594 -60.753 1.00 73.81 193 LEU A O 1
ATOM 1543 N N . LYS A 1 194 ? -3.150 -3.300 -58.992 1.00 83.06 194 LYS A N 1
ATOM 1544 C CA . LYS A 1 194 ? -1.877 -3.399 -59.730 1.00 83.06 194 LYS A CA 1
ATOM 1545 C C . LYS A 1 194 ? -1.959 -4.424 -60.861 1.00 83.06 194 LYS A C 1
ATOM 1547 O O . LYS A 1 194 ? -1.510 -4.135 -61.972 1.00 83.06 194 LYS A O 1
ATOM 1552 N N . ALA A 1 195 ? -2.554 -5.590 -60.614 1.00 80.69 195 ALA A N 1
ATOM 1553 C CA . ALA A 1 195 ? -2.753 -6.617 -61.635 1.00 80.69 195 ALA A CA 1
ATOM 1554 C C . ALA A 1 195 ? -3.688 -6.140 -62.760 1.00 80.69 195 ALA A C 1
ATOM 1556 O O . ALA A 1 195 ? -3.383 -6.335 -63.938 1.00 80.69 195 ALA A O 1
ATOM 1557 N N . PHE A 1 196 ? -4.780 -5.456 -62.414 1.00 77.88 196 PHE A N 1
ATOM 1558 C CA . PHE A 1 196 ? -5.734 -4.915 -63.381 1.00 77.88 196 PHE A CA 1
ATOM 1559 C C . PHE A 1 196 ? -5.116 -3.806 -64.245 1.00 77.88 196 PHE A C 1
ATOM 1561 O O . PHE A 1 196 ? -5.219 -3.846 -65.470 1.00 77.88 196 PHE A O 1
ATOM 1568 N N . MET A 1 197 ? -4.389 -2.862 -63.636 1.00 83.44 197 MET A N 1
ATOM 1569 C CA . MET A 1 197 ? -3.664 -1.815 -64.370 1.00 83.44 197 MET A CA 1
ATOM 1570 C C . MET A 1 197 ? -2.592 -2.394 -65.299 1.00 83.44 197 MET A C 1
ATOM 1572 O O . MET A 1 197 ? -2.421 -1.920 -66.420 1.00 83.44 197 MET A O 1
ATOM 1576 N N . LYS A 1 198 ? -1.889 -3.447 -64.865 1.00 86.56 198 LYS A N 1
ATOM 1577 C CA . LYS A 1 198 ? -0.911 -4.153 -65.701 1.00 86.56 198 LYS A CA 1
ATOM 1578 C C . LYS A 1 198 ? -1.572 -4.808 -66.918 1.00 86.56 198 LYS A C 1
ATOM 1580 O O . LYS A 1 198 ? -1.016 -4.729 -68.008 1.00 86.56 198 LYS A O 1
ATOM 1585 N N . ALA A 1 199 ? -2.745 -5.417 -66.743 1.00 78.56 199 ALA A N 1
ATOM 1586 C CA . ALA A 1 199 ? -3.500 -6.025 -67.837 1.00 78.56 199 ALA A CA 1
ATOM 1587 C C . ALA A 1 199 ? -4.012 -4.978 -68.843 1.00 78.56 199 ALA A C 1
ATOM 1589 O O . ALA A 1 199 ? -3.878 -5.179 -70.046 1.00 78.56 199 ALA A O 1
ATOM 1590 N N . LEU A 1 200 ? -4.526 -3.836 -68.369 1.00 81.62 200 LEU A N 1
ATOM 1591 C CA . LEU A 1 200 ? -4.952 -2.729 -69.238 1.00 81.62 200 LEU A CA 1
ATOM 1592 C C . LEU A 1 200 ? -3.795 -2.176 -70.077 1.00 81.62 200 LEU A C 1
ATOM 1594 O O . LEU A 1 200 ? -3.936 -2.013 -71.286 1.00 81.62 200 LEU A O 1
ATOM 1598 N N . LYS A 1 201 ? -2.628 -1.974 -69.459 1.00 84.88 201 LYS A N 1
ATOM 1599 C CA . LYS A 1 201 ? -1.429 -1.491 -70.151 1.00 84.88 201 LYS A CA 1
ATOM 1600 C C . LYS A 1 201 ? -0.956 -2.449 -71.253 1.00 84.88 201 LYS A C 1
ATOM 1602 O O . LYS A 1 201 ? -0.572 -2.007 -72.327 1.00 84.88 201 LYS A O 1
ATOM 1607 N N . GLN A 1 202 ? -1.032 -3.760 -71.016 1.00 79.06 202 GLN A N 1
ATOM 1608 C CA . GLN A 1 202 ? -0.689 -4.770 -72.025 1.00 79.06 202 GLN A CA 1
ATOM 1609 C C . GLN A 1 202 ? -1.655 -4.776 -73.220 1.00 79.06 202 GLN A C 1
ATOM 1611 O O . GLN A 1 202 ? -1.241 -5.083 -74.334 1.00 79.06 202 GLN A O 1
ATOM 1616 N N . ILE A 1 203 ? -2.926 -4.427 -73.006 1.00 79.06 203 ILE A N 1
ATOM 1617 C CA . ILE A 1 203 ? -3.925 -4.307 -74.078 1.00 79.06 203 ILE A CA 1
ATOM 1618 C C . ILE A 1 203 ? -3.685 -3.036 -74.903 1.00 79.06 203 ILE A C 1
ATOM 1620 O O . ILE A 1 203 ? -3.774 -3.084 -76.127 1.00 79.06 203 ILE A O 1
ATOM 1624 N N . GLU A 1 204 ? -3.338 -1.918 -74.259 1.00 75.56 204 GLU A N 1
ATOM 1625 C CA . GLU A 1 204 ? -2.971 -0.673 -74.950 1.00 75.56 204 GLU A CA 1
ATOM 1626 C C . GLU A 1 204 ? -1.691 -0.827 -75.786 1.00 75.56 204 GLU A C 1
ATOM 1628 O O . GLU A 1 204 ? -1.620 -0.325 -76.905 1.00 75.56 204 GLU A O 1
ATOM 1633 N N . GLU A 1 205 ? -0.700 -1.564 -75.279 1.00 73.94 205 GLU A N 1
ATOM 1634 C CA . GLU A 1 205 ? 0.557 -1.834 -75.989 1.00 73.94 205 GLU A CA 1
ATOM 1635 C C . GLU A 1 205 ? 0.398 -2.891 -77.104 1.00 73.94 205 GLU A C 1
ATOM 1637 O O . GLU A 1 205 ? 1.119 -2.839 -78.096 1.00 73.94 205 GLU A O 1
ATOM 1642 N N . GLY A 1 206 ? -0.561 -3.819 -76.981 1.00 60.62 206 GLY A N 1
ATOM 1643 C CA . GLY A 1 206 ? -0.862 -4.853 -77.984 1.00 60.62 206 GLY A CA 1
ATOM 1644 C C . GLY A 1 206 ? -1.877 -4.450 -79.065 1.00 60.62 206 GLY A C 1
ATOM 1645 O O . GLY A 1 206 ? -2.058 -5.186 -80.029 1.00 60.62 206 GLY A O 1
ATOM 1646 N N . GLY A 1 207 ? -2.545 -3.300 -78.929 1.00 55.91 207 GLY A N 1
ATOM 1647 C CA . GLY A 1 207 ? -3.499 -2.760 -79.911 1.00 55.91 207 GLY A CA 1
ATOM 1648 C C . GLY A 1 207 ? -2.866 -1.933 -81.040 1.00 55.91 207 GLY A C 1
ATOM 1649 O O . GLY A 1 207 ? -3.589 -1.272 -81.782 1.00 55.91 207 GLY A O 1
ATOM 1650 N N . HIS A 1 208 ? -1.535 -1.938 -81.145 1.00 52.19 208 HIS A N 1
ATOM 1651 C CA . HIS A 1 208 ? -0.741 -1.165 -82.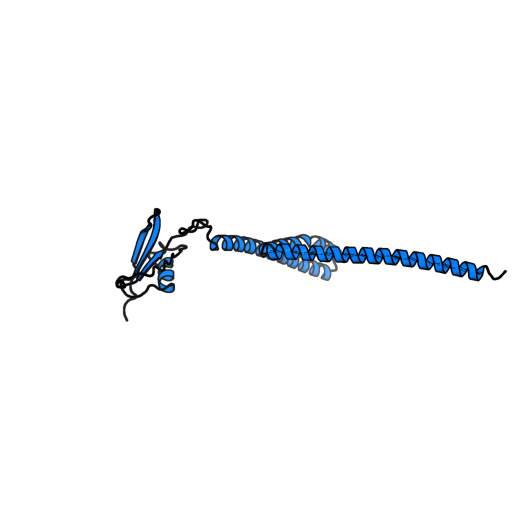105 1.00 52.19 208 HIS A CA 1
ATOM 1652 C C . HIS A 1 208 ? 0.038 -2.071 -83.090 1.00 52.19 208 HIS A C 1
ATOM 1654 O O . HIS A 1 208 ? 1.186 -1.779 -83.424 1.00 52.19 208 HIS A O 1
ATOM 1660 N N . GLU A 1 209 ? -0.589 -3.153 -83.567 1.00 48.56 209 GLU A N 1
ATOM 1661 C CA . GLU A 1 209 ? -0.153 -3.928 -84.748 1.00 48.56 209 GLU A CA 1
ATOM 1662 C C . GLU A 1 209 ? -1.119 -3.754 -85.928 1.00 48.56 209 GLU A C 1
ATOM 1664 O O . GLU A 1 209 ? -2.350 -3.863 -85.719 1.00 48.56 209 GLU A O 1
#

Sequence (209 aa):
MKAPEKIEAVWDQDAHDNSILVLEKEEGKLSLAEVGNFLRYSHNGSFNGDYVIAICTKEGQEEAPQGDQWVLYKVEPGAGCPVCGNKLPFYEAAGKIDRKIGLIKRMQAEMDHRAEVEEKAVQLITEGRHGEAVELLNTLDDSVIARLQEEFETEEESPRQRAERRRQKAKVILNVLAEDVINMNWNQEEEYLKAFMKALKQIEEGGHE

Secondary structure (DSSP, 8-state):
-PPPPPPEEEEEE-TTS-EEEEEEESSS---HHHHHHHHHHGGGGTT-SEEEE------------SSEEEEEEEE-TTPBPTTT-PBPHHHHHHHHHHHHHHHHHHHHHHHHHHHHHHHHHHHHHHTT-HHHHHHHHTT--HHHHHHHHHHHHHHH--HHHHHHHHHHHHHHHHHHHHHHHHHHHHHHHHHHHHHHHHHHHHHHHHT--